Protein AF-A0A538K1N2-F1 (afdb_monomer)

Radius of gyration: 27.27 Å; Cα contacts (8 Å, |Δi|>4): 349; chains: 1; bounding box: 88×51×56 Å

Solvent-accessible surface area (backbone atoms only — not comparable to full-atom values): 16327 Å² total; per-residue (Å²): 128,53,38,60,60,55,15,51,53,32,40,52,40,20,49,49,37,56,53,70,70,46,62,68,68,57,30,51,42,33,42,48,31,16,52,44,39,54,69,45,89,63,64,49,58,57,30,42,77,68,71,49,45,62,77,43,78,70,38,50,72,72,55,47,53,50,50,41,42,27,69,74,72,74,45,48,72,68,46,60,48,49,50,69,74,54,32,60,56,36,27,52,51,21,45,76,58,71,33,54,43,72,57,21,51,52,46,27,59,60,69,72,40,82,43,48,65,51,47,51,51,36,50,77,69,59,49,52,60,76,21,91,91,38,48,75,71,54,46,52,51,40,53,54,43,59,69,40,71,82,50,84,65,84,48,66,33,38,47,37,70,64,42,40,57,57,40,47,55,52,9,66,74,59,72,30,44,64,30,56,26,53,67,65,70,30,65,61,23,44,42,41,23,31,36,36,82,63,98,59,54,63,68,57,53,52,53,53,67,69,34,85,57,45,70,44,76,77,48,90,48,96,65,34,50,36,28,38,32,62,90,25,76,88,44,57,38,49,35,35,40,41,71,74,84,81,86,79,98,71,88,82,88,77,85,90,79,85,83,81,92,84,82,94,72,89,83,85,84,89,83,90,79,89,87,82,88,81,88,83,133

Structure (mmCIF, N/CA/C/O backbo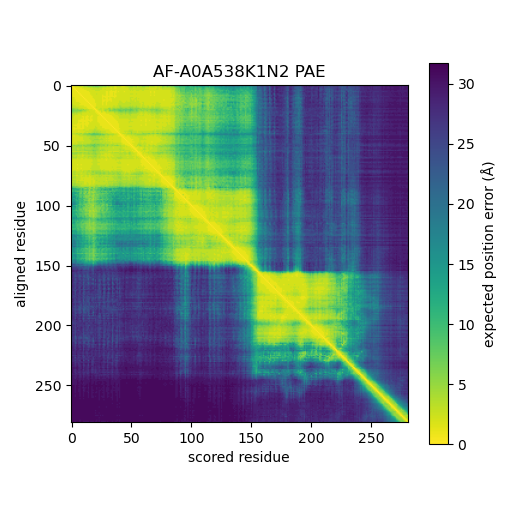ne):
data_AF-A0A538K1N2-F1
#
_entry.id   AF-A0A538K1N2-F1
#
loop_
_atom_site.group_PDB
_atom_site.id
_atom_site.type_symbol
_atom_site.label_atom_id
_atom_site.label_alt_id
_atom_site.label_comp_id
_atom_site.label_asym_id
_atom_site.label_entity_id
_atom_sit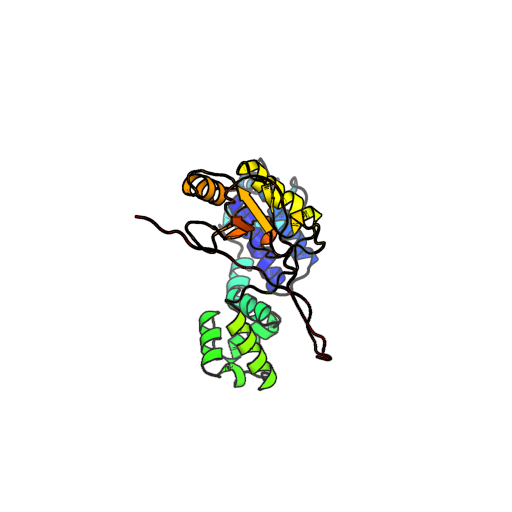e.label_seq_id
_atom_site.pdbx_PDB_ins_code
_atom_site.Cartn_x
_atom_site.Cartn_y
_atom_site.Cartn_z
_atom_site.occupancy
_atom_site.B_iso_or_equiv
_atom_site.auth_seq_id
_atom_site.auth_comp_id
_atom_site.auth_asym_id
_atom_site.auth_atom_id
_atom_site.pdbx_PDB_model_num
ATOM 1 N N . MET A 1 1 ? 11.713 -13.682 -14.016 1.00 82.06 1 MET A N 1
ATOM 2 C CA . MET A 1 1 ? 11.249 -12.559 -13.190 1.00 82.06 1 MET A CA 1
ATOM 3 C C . MET A 1 1 ? 11.173 -11.342 -14.075 1.00 82.06 1 MET A C 1
ATOM 5 O O . MET A 1 1 ? 12.190 -10.954 -14.651 1.00 82.06 1 MET A O 1
ATOM 9 N N . GLU A 1 2 ? 9.964 -10.830 -14.238 1.00 91.88 2 GLU A N 1
ATOM 10 C CA . GLU A 1 2 ? 9.665 -9.707 -15.124 1.00 91.88 2 GLU A CA 1
ATOM 11 C C . GLU A 1 2 ? 9.809 -8.370 -14.392 1.00 91.88 2 GLU A C 1
ATOM 13 O O . GLU A 1 2 ? 9.739 -8.306 -13.164 1.00 91.88 2 GLU A O 1
ATOM 18 N N . ASN A 1 3 ? 9.976 -7.278 -15.142 1.00 93.31 3 ASN A N 1
ATOM 19 C CA . ASN A 1 3 ? 10.113 -5.936 -14.563 1.00 93.31 3 ASN A CA 1
ATOM 20 C C . ASN A 1 3 ? 8.900 -5.545 -13.705 1.00 93.31 3 ASN A C 1
ATOM 22 O O . ASN A 1 3 ? 9.068 -4.932 -12.654 1.00 93.31 3 ASN A O 1
ATOM 26 N N . ALA A 1 4 ? 7.691 -5.920 -14.135 1.00 90.25 4 ALA A N 1
ATOM 27 C CA . ALA A 1 4 ? 6.465 -5.652 -13.387 1.00 90.25 4 ALA A CA 1
ATOM 28 C C . ALA A 1 4 ? 6.498 -6.303 -11.995 1.00 90.25 4 ALA A C 1
ATOM 30 O O . ALA A 1 4 ? 6.262 -5.630 -11.000 1.00 90.25 4 ALA A O 1
ATOM 31 N N . GLU A 1 5 ? 6.898 -7.572 -11.924 1.00 90.69 5 GLU A N 1
ATOM 32 C CA . GLU A 1 5 ? 6.993 -8.325 -10.671 1.00 90.69 5 GLU A CA 1
ATOM 33 C C . GLU A 1 5 ? 8.031 -7.715 -9.715 1.00 90.69 5 GLU A C 1
ATOM 35 O O . GLU A 1 5 ? 7.767 -7.549 -8.525 1.00 90.69 5 GLU A O 1
ATOM 40 N N . ILE A 1 6 ? 9.194 -7.310 -10.238 1.00 93.31 6 ILE A N 1
ATOM 41 C CA . ILE A 1 6 ? 10.231 -6.629 -9.448 1.00 93.31 6 ILE A CA 1
ATOM 42 C C . ILE A 1 6 ? 9.699 -5.303 -8.893 1.00 93.31 6 ILE A C 1
ATOM 44 O O . ILE A 1 6 ? 9.887 -5.004 -7.713 1.00 93.31 6 ILE A O 1
ATOM 48 N N . ALA A 1 7 ? 9.031 -4.507 -9.731 1.00 92.38 7 ALA A N 1
ATOM 49 C CA . ALA A 1 7 ? 8.450 -3.236 -9.315 1.00 92.38 7 ALA A CA 1
ATOM 50 C C . ALA A 1 7 ? 7.383 -3.427 -8.229 1.00 92.38 7 ALA A C 1
ATOM 52 O O . ALA A 1 7 ? 7.391 -2.700 -7.240 1.00 92.38 7 ALA A O 1
ATOM 53 N N . ASP A 1 8 ? 6.515 -4.428 -8.372 1.00 88.19 8 ASP A N 1
ATOM 54 C CA . ASP A 1 8 ? 5.455 -4.712 -7.405 1.00 88.19 8 ASP A CA 1
ATOM 55 C C . ASP A 1 8 ? 6.027 -5.142 -6.046 1.00 88.19 8 ASP A C 1
ATOM 57 O O . ASP A 1 8 ? 5.547 -4.697 -5.004 1.00 88.19 8 ASP A O 1
ATOM 61 N N . ARG A 1 9 ? 7.113 -5.925 -6.032 1.00 91.19 9 ARG A N 1
ATOM 62 C CA . ARG A 1 9 ? 7.825 -6.293 -4.795 1.00 91.19 9 ARG A CA 1
ATOM 63 C C . ARG A 1 9 ? 8.477 -5.090 -4.112 1.00 91.19 9 ARG A C 1
ATOM 65 O O . ARG A 1 9 ? 8.417 -4.981 -2.889 1.00 91.19 9 ARG A O 1
ATOM 72 N N . LEU A 1 10 ? 9.072 -4.173 -4.877 1.00 92.12 10 LEU A N 1
ATOM 73 C CA . LEU A 1 10 ? 9.635 -2.932 -4.332 1.00 92.12 10 LEU A CA 1
ATOM 74 C C . LEU A 1 10 ? 8.549 -1.986 -3.796 1.00 92.12 10 LEU A C 1
ATOM 76 O O . LEU A 1 10 ? 8.744 -1.371 -2.748 1.00 92.12 10 LEU A O 1
ATOM 80 N N . ASP A 1 11 ? 7.405 -1.888 -4.478 1.00 88.38 11 ASP A N 1
ATOM 81 C CA . ASP A 1 11 ? 6.251 -1.108 -4.016 1.00 88.38 11 ASP A CA 1
ATOM 82 C C . ASP A 1 11 ? 5.639 -1.707 -2.740 1.00 88.38 11 ASP A C 1
ATOM 84 O O . ASP A 1 11 ? 5.309 -0.967 -1.805 1.00 88.38 11 ASP A O 1
ATOM 88 N N . ALA A 1 12 ? 5.532 -3.038 -2.659 1.00 83.38 12 ALA A N 1
ATOM 89 C CA . ALA A 1 12 ? 5.110 -3.737 -1.448 1.00 83.38 12 ALA A CA 1
ATOM 90 C C . ALA A 1 12 ? 6.069 -3.442 -0.286 1.00 83.38 12 ALA A C 1
ATOM 92 O O . ALA A 1 12 ? 5.636 -3.048 0.798 1.00 83.38 12 ALA A O 1
ATOM 93 N N . PHE A 1 13 ? 7.378 -3.515 -0.537 1.00 89.94 13 PHE A N 1
ATOM 94 C CA . PHE A 1 13 ? 8.393 -3.210 0.466 1.00 89.94 13 PHE A CA 1
ATOM 95 C C . PHE A 1 13 ? 8.320 -1.758 0.947 1.00 89.94 13 PHE A C 1
ATOM 97 O O . PHE A 1 13 ? 8.293 -1.501 2.150 1.00 89.94 13 PHE A O 1
ATOM 104 N N . ALA A 1 14 ? 8.181 -0.799 0.029 1.00 87.94 14 ALA A N 1
ATOM 105 C CA . ALA A 1 14 ? 7.989 0.602 0.387 1.00 87.94 14 ALA A CA 1
ATOM 106 C C . ALA A 1 14 ? 6.717 0.824 1.221 1.00 87.94 14 ALA A C 1
ATOM 108 O O . ALA A 1 14 ? 6.723 1.634 2.149 1.00 87.94 14 ALA A O 1
ATOM 109 N N . SER A 1 15 ? 5.641 0.100 0.907 1.00 81.19 15 SER A N 1
ATOM 110 C CA . SER A 1 15 ? 4.373 0.180 1.634 1.00 81.19 15 SER A CA 1
ATOM 111 C C . SER A 1 15 ? 4.511 -0.337 3.063 1.00 81.19 15 SER A C 1
ATOM 113 O O . SER A 1 15 ? 3.991 0.297 3.978 1.00 81.19 15 SER A O 1
ATOM 115 N N . LEU A 1 16 ? 5.249 -1.429 3.283 1.00 84.00 16 LEU A N 1
ATOM 116 C CA . LEU A 1 16 ? 5.510 -1.947 4.628 1.00 84.00 16 LEU A CA 1
ATOM 117 C C . LEU A 1 16 ? 6.478 -1.076 5.423 1.00 84.00 16 LEU A C 1
ATOM 119 O O . LEU A 1 16 ? 6.263 -0.870 6.612 1.00 84.00 16 LEU A O 1
ATOM 123 N N . LEU A 1 17 ? 7.489 -0.495 4.780 1.00 86.19 17 LEU A N 1
ATOM 124 C CA . LEU A 1 17 ? 8.348 0.499 5.426 1.00 86.19 17 LEU A CA 1
ATOM 125 C C . LEU A 1 17 ? 7.534 1.717 5.885 1.00 86.19 17 LEU A C 1
ATOM 127 O O . LEU A 1 17 ? 7.685 2.183 7.011 1.00 86.19 17 LEU A O 1
ATOM 131 N N . GLU A 1 18 ? 6.626 2.213 5.042 1.00 82.25 18 GLU A N 1
ATOM 132 C CA . GLU A 1 18 ? 5.700 3.289 5.412 1.00 82.25 18 GLU A CA 1
ATOM 133 C C . GLU A 1 18 ? 4.727 2.857 6.512 1.00 82.25 18 GLU A C 1
ATOM 135 O O . GLU A 1 18 ? 4.327 3.660 7.356 1.00 82.25 18 GLU A O 1
ATOM 140 N N . LEU A 1 19 ? 4.320 1.591 6.507 1.00 75.44 19 LEU A N 1
ATOM 141 C CA . LEU A 1 19 ? 3.469 1.007 7.531 1.00 75.44 19 LEU A CA 1
ATOM 142 C C . LEU A 1 19 ? 4.180 0.924 8.885 1.00 75.44 19 LEU A C 1
ATOM 144 O O . LEU A 1 19 ? 3.569 1.238 9.899 1.00 75.44 19 LEU A O 1
ATOM 148 N N . GLY A 1 20 ? 5.460 0.560 8.890 1.00 73.94 20 GLY A N 1
ATOM 149 C CA . GLY A 1 20 ? 6.323 0.481 10.067 1.00 73.94 20 GLY A CA 1
ATOM 150 C C . GLY A 1 20 ? 6.904 1.821 10.528 1.00 73.94 20 GLY A C 1
ATOM 151 O O . GLY A 1 20 ? 7.829 1.819 11.333 1.00 73.94 20 GLY A O 1
ATOM 152 N N . ASP A 1 21 ? 6.395 2.952 10.024 1.00 75.81 21 ASP A N 1
ATOM 153 C CA . ASP A 1 21 ? 6.875 4.308 10.330 1.00 75.81 21 ASP A CA 1
ATOM 154 C C . ASP A 1 21 ? 8.393 4.497 10.075 1.00 75.81 21 ASP A C 1
ATOM 156 O O . ASP A 1 21 ? 9.079 5.248 10.775 1.00 75.81 21 ASP A O 1
ATOM 160 N N . ALA A 1 22 ? 8.938 3.825 9.052 1.00 83.94 22 ALA A N 1
ATOM 161 C CA . ALA A 1 22 ? 10.331 3.974 8.641 1.00 83.94 22 ALA A CA 1
ATOM 162 C C . ALA A 1 22 ? 10.622 5.370 8.053 1.00 83.94 22 ALA A C 1
ATOM 164 O O . ALA A 1 22 ? 9.729 6.173 7.770 1.00 83.94 22 ALA A O 1
ATOM 165 N N . ASN A 1 23 ? 11.906 5.660 7.818 1.00 88.69 23 ASN A N 1
ATOM 166 C CA . ASN A 1 23 ? 12.344 6.955 7.298 1.00 88.69 23 ASN A CA 1
ATOM 167 C C . ASN A 1 23 ? 11.633 7.309 5.962 1.00 88.69 23 ASN A C 1
ATOM 169 O O . ASN A 1 23 ? 11.783 6.574 4.977 1.00 88.69 23 ASN A O 1
ATOM 173 N N . PRO A 1 24 ? 10.935 8.464 5.870 1.00 86.69 24 PRO A N 1
ATOM 174 C CA . PRO A 1 24 ? 10.221 8.884 4.661 1.00 86.69 24 PRO A CA 1
ATOM 175 C C . PRO A 1 24 ? 11.098 8.989 3.408 1.00 86.69 24 PRO A C 1
ATOM 177 O O . PRO A 1 24 ? 10.607 8.804 2.292 1.00 86.69 24 PRO A O 1
ATOM 180 N N . TYR A 1 25 ? 12.391 9.292 3.562 1.00 91.69 25 TYR A N 1
ATOM 181 C CA . TYR A 1 25 ? 13.336 9.332 2.445 1.00 91.69 25 TYR A CA 1
ATOM 182 C C . TYR A 1 25 ? 13.566 7.938 1.858 1.00 91.69 25 TYR A C 1
ATOM 184 O O . TYR A 1 25 ? 13.545 7.786 0.637 1.00 91.69 25 TYR A O 1
ATOM 192 N N . THR A 1 26 ? 13.701 6.922 2.710 1.00 90.44 26 THR A N 1
ATOM 193 C CA . THR A 1 26 ? 13.871 5.525 2.297 1.00 90.44 26 THR A CA 1
ATOM 194 C C . THR A 1 26 ? 12.618 5.011 1.588 1.00 90.44 26 THR A C 1
ATOM 196 O O . THR A 1 26 ? 12.718 4.483 0.483 1.00 90.44 26 THR A O 1
ATOM 199 N N . VAL A 1 27 ? 11.428 5.265 2.147 1.00 90.50 27 VAL A N 1
ATOM 200 C CA . VAL A 1 27 ? 10.139 4.915 1.516 1.00 90.50 27 VAL A CA 1
ATOM 201 C C . VAL A 1 27 ? 10.027 5.522 0.113 1.00 90.50 27 VAL A C 1
ATOM 203 O O . VAL A 1 27 ? 9.713 4.829 -0.856 1.00 90.50 27 VAL A O 1
ATOM 206 N N . ARG A 1 28 ? 10.324 6.822 -0.027 1.00 91.69 28 ARG A N 1
ATOM 207 C CA . ARG A 1 28 ? 10.283 7.515 -1.326 1.00 91.69 28 ARG A CA 1
ATOM 208 C C . ARG A 1 28 ? 11.310 6.967 -2.313 1.00 91.69 28 ARG A C 1
ATOM 210 O O . ARG A 1 28 ? 11.021 6.935 -3.507 1.00 91.69 28 ARG A O 1
ATOM 217 N N . ALA A 1 29 ? 12.488 6.565 -1.842 1.00 94.50 29 ALA A N 1
ATOM 218 C CA . ALA A 1 29 ? 13.521 5.984 -2.691 1.00 94.50 29 ALA A CA 1
ATOM 219 C C . ALA A 1 29 ? 13.055 4.654 -3.302 1.00 94.50 29 ALA A C 1
ATOM 221 O O . ALA A 1 29 ? 13.160 4.486 -4.515 1.00 94.50 29 ALA A O 1
ATOM 222 N N . TYR A 1 30 ? 12.455 3.764 -2.504 1.00 94.25 30 TYR A N 1
ATOM 223 C CA . TYR A 1 30 ? 11.924 2.492 -3.004 1.00 94.25 30 TYR A CA 1
ATOM 224 C C . TYR A 1 30 ? 10.725 2.666 -3.945 1.00 94.25 30 TYR A C 1
ATOM 226 O O . TYR A 1 30 ? 10.694 2.019 -4.988 1.00 94.25 30 TYR A O 1
ATOM 234 N N . ARG A 1 31 ? 9.805 3.603 -3.665 1.00 93.50 31 ARG A N 1
ATOM 235 C CA . ARG A 1 31 ? 8.710 3.943 -4.601 1.00 93.50 31 ARG A CA 1
ATOM 236 C C . ARG A 1 31 ? 9.238 4.444 -5.948 1.00 93.50 31 ARG A C 1
ATOM 238 O O . ARG A 1 31 ? 8.786 4.007 -7.000 1.00 93.50 31 ARG A O 1
ATOM 245 N N . ARG A 1 32 ? 10.238 5.332 -5.932 1.00 93.88 32 ARG A N 1
ATOM 246 C CA . ARG A 1 32 ? 10.873 5.816 -7.169 1.00 93.88 32 ARG A CA 1
ATOM 247 C C . ARG A 1 32 ? 11.584 4.698 -7.921 1.00 93.88 32 ARG A C 1
ATOM 249 O O . ARG A 1 32 ? 11.489 4.643 -9.140 1.00 93.88 32 ARG A O 1
ATOM 256 N N . ALA A 1 33 ? 12.269 3.804 -7.211 1.00 94.75 33 ALA A N 1
ATOM 257 C CA . ALA A 1 33 ? 12.898 2.646 -7.829 1.00 94.75 33 ALA A CA 1
ATOM 258 C C . ALA A 1 33 ? 11.865 1.726 -8.493 1.00 94.75 33 ALA A C 1
ATOM 260 O O . ALA A 1 33 ? 12.082 1.313 -9.628 1.00 94.75 33 ALA A O 1
ATOM 261 N N . ALA A 1 34 ? 10.728 1.466 -7.841 1.00 94.00 34 ALA A N 1
ATOM 262 C CA . ALA A 1 34 ? 9.633 0.695 -8.424 1.00 94.00 34 ALA A CA 1
ATOM 263 C C . ALA A 1 34 ? 9.096 1.345 -9.712 1.00 94.00 34 ALA A C 1
ATOM 265 O O . ALA A 1 34 ? 8.958 0.668 -10.730 1.00 94.00 34 ALA A O 1
ATOM 266 N N . GLU A 1 35 ? 8.874 2.665 -9.716 1.00 92.88 35 GLU A N 1
ATOM 267 C CA . GLU A 1 35 ? 8.475 3.416 -10.918 1.00 92.88 35 GLU A CA 1
ATOM 268 C C . GLU A 1 35 ? 9.512 3.303 -12.046 1.00 92.88 35 GLU A C 1
ATOM 270 O O . GLU A 1 35 ? 9.154 3.036 -13.195 1.00 92.88 35 GLU A O 1
ATOM 275 N N . THR A 1 36 ? 10.800 3.462 -11.726 1.00 94.19 36 THR A N 1
ATOM 276 C CA . THR A 1 36 ? 11.893 3.330 -12.699 1.00 94.19 36 THR A CA 1
ATOM 277 C C . THR A 1 36 ? 11.972 1.924 -13.283 1.00 94.19 36 THR A C 1
ATOM 279 O O . THR A 1 36 ? 12.112 1.780 -14.495 1.00 94.19 36 THR A O 1
ATOM 282 N N . VAL A 1 37 ? 11.852 0.888 -12.450 1.00 93.69 37 VAL A N 1
ATOM 283 C CA . VAL A 1 37 ? 11.870 -0.511 -12.894 1.00 93.69 37 VAL A CA 1
ATOM 284 C C . VAL A 1 37 ? 10.655 -0.820 -13.768 1.00 93.69 37 VAL A C 1
ATOM 286 O O . VAL A 1 37 ? 10.805 -1.438 -14.820 1.00 93.69 37 VAL A O 1
ATOM 289 N N . ARG A 1 38 ? 9.465 -0.341 -13.387 1.00 93.06 38 ARG A N 1
ATOM 290 C CA . ARG A 1 38 ? 8.220 -0.540 -14.145 1.00 93.06 38 ARG A CA 1
ATOM 291 C C . ARG A 1 38 ? 8.271 0.117 -15.527 1.00 93.06 38 ARG A C 1
ATOM 293 O O . ARG A 1 38 ? 7.737 -0.438 -16.480 1.00 93.06 38 ARG A O 1
ATOM 300 N N . GLY A 1 39 ? 8.908 1.285 -15.634 1.00 90.94 39 GLY A N 1
ATOM 301 C CA . GLY A 1 39 ? 9.091 2.012 -16.895 1.00 90.94 39 GLY A CA 1
ATOM 302 C C . GLY A 1 39 ? 10.305 1.579 -17.725 1.00 90.94 39 GLY A C 1
ATOM 303 O O . GLY A 1 39 ? 10.513 2.114 -18.814 1.00 90.94 39 GLY A O 1
ATOM 304 N N . ALA A 1 40 ? 11.131 0.651 -17.233 1.00 91.19 40 ALA A N 1
ATOM 305 C CA . ALA A 1 40 ? 12.334 0.223 -17.933 1.00 91.19 40 ALA A CA 1
ATOM 306 C C . ALA A 1 40 ? 11.992 -0.668 -19.138 1.00 91.19 40 ALA A C 1
ATOM 308 O O . ALA A 1 40 ? 11.333 -1.698 -19.001 1.00 91.19 40 ALA A O 1
ATOM 309 N N . VAL A 1 41 ? 12.506 -0.294 -20.314 1.00 88.75 41 VAL A N 1
ATOM 310 C CA . VAL A 1 41 ? 12.355 -1.061 -21.567 1.00 88.75 41 VAL A CA 1
ATOM 311 C C . VAL A 1 41 ? 13.210 -2.333 -21.553 1.00 8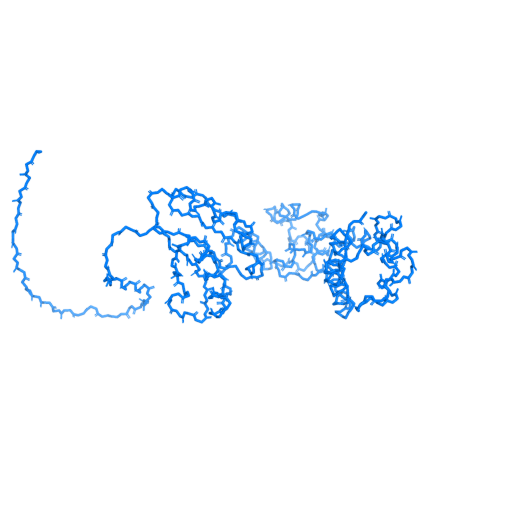8.75 41 VAL A C 1
ATOM 313 O O . VAL A 1 41 ? 12.843 -3.353 -22.130 1.00 88.75 41 VAL A O 1
ATOM 316 N N . LEU A 1 42 ? 14.364 -2.283 -20.886 1.00 89.19 42 LEU A N 1
ATOM 317 C CA . LEU A 1 42 ? 15.273 -3.419 -20.766 1.00 89.19 42 LEU A CA 1
ATOM 318 C C . LEU A 1 42 ? 14.882 -4.313 -19.579 1.00 89.19 42 LEU A C 1
ATOM 320 O O . LEU A 1 42 ? 14.476 -3.790 -18.539 1.00 89.19 42 LEU A O 1
ATOM 324 N N . PRO A 1 43 ? 15.078 -5.643 -19.667 1.00 92.94 43 PRO A N 1
ATOM 325 C CA . PRO A 1 43 ? 14.870 -6.539 -18.533 1.00 92.94 43 PRO A CA 1
ATOM 326 C C . PRO A 1 43 ? 15.814 -6.201 -17.370 1.00 92.94 43 PRO A C 1
ATOM 328 O O . PRO A 1 43 ? 17.022 -6.451 -17.432 1.00 92.94 43 PRO A O 1
ATOM 331 N N . VAL A 1 44 ? 15.265 -5.670 -16.280 1.00 92.25 44 VAL A N 1
ATOM 332 C CA . VAL A 1 44 ? 16.015 -5.232 -15.095 1.00 92.25 44 VAL A CA 1
ATOM 333 C C . VAL A 1 44 ? 16.720 -6.408 -14.433 1.00 92.25 44 VAL A C 1
ATOM 335 O O . VAL A 1 44 ? 17.870 -6.272 -14.028 1.00 92.25 4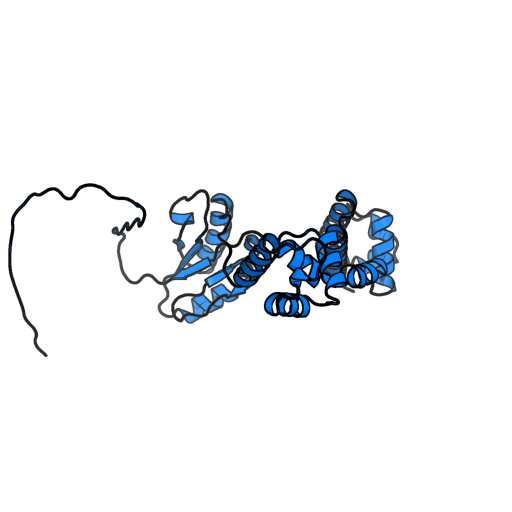4 VAL A O 1
ATOM 338 N N . ALA A 1 45 ? 16.114 -7.598 -14.431 1.00 92.19 45 ALA A N 1
ATOM 339 C CA . ALA A 1 45 ? 16.765 -8.813 -13.942 1.00 92.19 45 ALA A CA 1
ATOM 340 C C . ALA A 1 45 ? 18.103 -9.106 -14.654 1.00 92.19 45 ALA A C 1
ATOM 342 O O . ALA A 1 45 ? 19.043 -9.598 -14.030 1.00 92.19 45 ALA A O 1
ATOM 343 N N . LYS A 1 46 ? 18.227 -8.782 -15.952 1.00 92.88 46 LYS A N 1
ATOM 344 C CA . LYS A 1 46 ? 19.494 -8.930 -16.690 1.00 92.88 46 LYS A CA 1
ATOM 345 C C . LYS A 1 46 ? 20.504 -7.857 -16.282 1.00 92.88 46 LYS A C 1
ATOM 347 O O . LYS A 1 46 ? 21.671 -8.180 -16.084 1.00 92.88 46 LYS A O 1
ATOM 352 N N . LEU A 1 47 ? 20.057 -6.612 -16.108 1.00 91.81 47 LEU A N 1
ATOM 353 C CA . LEU A 1 47 ? 20.911 -5.511 -15.642 1.00 91.81 47 LEU A CA 1
ATOM 354 C C . LEU A 1 47 ? 21.465 -5.770 -14.236 1.00 91.81 47 LEU A C 1
ATOM 356 O O . LEU A 1 47 ? 22.630 -5.481 -13.981 1.00 91.81 47 LEU A O 1
ATOM 360 N N . VAL A 1 48 ? 20.657 -6.350 -13.346 1.00 93.06 48 VAL A N 1
ATOM 361 C CA . VAL A 1 48 ? 21.066 -6.743 -11.990 1.00 93.06 48 VAL A CA 1
ATOM 362 C C . VAL A 1 48 ? 22.168 -7.799 -12.035 1.00 93.06 48 VAL A C 1
ATOM 364 O O . VAL A 1 48 ? 23.219 -7.596 -11.432 1.00 93.06 48 VAL A O 1
ATOM 367 N N . ARG A 1 49 ? 21.980 -8.880 -12.807 1.00 91.56 49 ARG A N 1
ATOM 368 C CA . ARG A 1 49 ? 22.996 -9.941 -12.961 1.00 91.56 49 ARG A CA 1
ATOM 369 C C . ARG A 1 49 ? 24.287 -9.442 -13.606 1.00 91.56 49 ARG A C 1
ATOM 371 O O . ARG A 1 49 ? 25.360 -9.925 -13.275 1.00 91.56 49 ARG A O 1
ATOM 378 N N . ALA A 1 50 ? 24.187 -8.463 -14.502 1.00 90.88 50 ALA A N 1
ATOM 379 C CA . ALA A 1 50 ? 25.339 -7.821 -15.126 1.00 90.88 50 ALA A CA 1
ATOM 380 C C . ALA A 1 50 ? 26.021 -6.765 -14.230 1.00 90.88 50 ALA A C 1
ATOM 382 O O . ALA A 1 50 ? 27.004 -6.170 -14.658 1.00 90.88 50 ALA A O 1
ATOM 383 N N . GLY A 1 51 ? 25.494 -6.473 -13.032 1.00 90.31 51 GLY A N 1
ATOM 384 C CA . GLY A 1 51 ? 26.020 -5.418 -12.152 1.00 90.31 51 GLY A CA 1
ATOM 385 C C . GLY A 1 51 ? 25.800 -3.990 -12.673 1.00 90.31 51 GLY A C 1
ATOM 386 O O . GLY A 1 51 ? 26.415 -3.046 -12.189 1.00 90.31 51 GLY A O 1
ATOM 387 N N . ARG A 1 52 ? 24.916 -3.813 -13.662 1.00 90.94 52 ARG A N 1
ATOM 388 C CA . ARG A 1 52 ? 24.668 -2.546 -14.374 1.00 90.94 52 ARG A CA 1
ATOM 389 C C . ARG A 1 52 ? 23.378 -1.845 -13.951 1.00 90.94 52 ARG A C 1
ATOM 391 O O . ARG A 1 52 ? 23.016 -0.813 -14.502 1.00 90.94 52 ARG A O 1
ATOM 398 N N . VAL A 1 53 ? 22.667 -2.371 -12.955 1.00 90.75 53 VAL A N 1
ATOM 399 C CA . VAL A 1 53 ? 21.366 -1.827 -12.521 1.00 90.75 53 VAL A CA 1
ATOM 400 C C . VAL A 1 53 ? 21.440 -0.379 -12.013 1.00 90.75 53 VAL A C 1
ATOM 402 O O . VAL A 1 53 ? 20.463 0.356 -12.112 1.00 90.75 53 VAL A O 1
ATOM 405 N N . ARG A 1 54 ? 22.614 0.067 -11.546 1.00 91.12 54 ARG A N 1
ATOM 406 C CA . ARG A 1 54 ? 22.874 1.456 -11.126 1.00 91.12 54 ARG A CA 1
ATOM 407 C C . ARG A 1 54 ? 22.838 2.477 -12.268 1.00 91.12 54 ARG A C 1
ATOM 409 O O . ARG A 1 54 ? 22.807 3.672 -11.998 1.00 91.12 54 ARG A O 1
ATOM 416 N N . GLU A 1 55 ? 22.850 2.032 -13.525 1.00 89.44 55 GLU A N 1
ATOM 417 C CA . GLU A 1 55 ? 22.641 2.910 -14.685 1.00 89.44 55 GLU A CA 1
ATOM 418 C C . GLU A 1 55 ? 21.217 3.485 -14.708 1.00 89.44 55 GLU A C 1
ATOM 420 O O . GLU A 1 55 ? 20.971 4.540 -15.292 1.00 89.44 55 GLU A O 1
ATOM 425 N N . LEU A 1 56 ? 20.269 2.821 -14.038 1.00 88.44 56 LEU A N 1
ATOM 426 C CA . LEU A 1 56 ? 18.913 3.320 -13.884 1.00 88.44 56 LEU A CA 1
ATOM 427 C C . LEU A 1 56 ? 18.870 4.438 -12.835 1.00 88.44 56 LEU A C 1
ATOM 429 O O . LEU A 1 56 ? 19.282 4.282 -11.681 1.00 88.44 56 LEU A O 1
ATOM 433 N N . ARG A 1 57 ? 18.314 5.585 -13.234 1.00 87.62 57 ARG A N 1
ATOM 434 C CA . ARG A 1 57 ? 18.169 6.754 -12.362 1.00 87.62 57 ARG A CA 1
ATOM 435 C C . ARG A 1 57 ? 17.375 6.396 -11.105 1.00 87.62 57 ARG A C 1
ATOM 437 O O . ARG A 1 57 ? 16.267 5.891 -11.193 1.00 87.62 57 ARG A O 1
ATOM 444 N N . GLY A 1 58 ? 17.902 6.757 -9.937 1.00 85.00 58 GLY A N 1
ATOM 445 C CA . GLY A 1 58 ? 17.221 6.535 -8.657 1.00 85.00 58 GLY A CA 1
ATOM 446 C C . GLY A 1 58 ? 17.535 5.192 -7.995 1.00 85.00 58 GLY A C 1
ATOM 447 O O . GLY A 1 58 ? 17.043 4.953 -6.895 1.00 85.00 58 GLY A O 1
ATOM 448 N N . ILE A 1 59 ? 18.391 4.359 -8.600 1.00 92.25 59 ILE A N 1
ATOM 449 C CA . ILE A 1 59 ? 18.881 3.118 -7.994 1.00 92.25 59 ILE A CA 1
ATOM 450 C C . ILE A 1 59 ? 20.255 3.357 -7.360 1.00 92.25 59 ILE A C 1
ATOM 452 O O . ILE A 1 59 ? 21.273 3.485 -8.037 1.00 92.25 59 ILE A O 1
ATOM 456 N N . GLY A 1 60 ? 20.269 3.441 -6.029 1.00 91.06 60 GLY A N 1
ATOM 457 C CA . GLY A 1 60 ? 21.488 3.512 -5.219 1.00 91.06 60 GLY A CA 1
ATOM 458 C C . GLY A 1 60 ? 21.964 2.135 -4.728 1.00 91.06 60 GLY A C 1
ATOM 459 O O . GLY A 1 60 ? 21.269 1.141 -4.935 1.00 91.06 60 GLY A O 1
ATOM 460 N N . PRO A 1 61 ? 23.101 2.069 -4.009 1.00 90.38 61 PRO A N 1
ATOM 461 C CA . PRO A 1 61 ? 23.706 0.810 -3.557 1.00 90.38 61 PRO A CA 1
ATOM 462 C C . PRO A 1 61 ? 22.793 -0.032 -2.648 1.00 90.38 61 PRO A C 1
ATOM 464 O O . PRO A 1 61 ? 22.783 -1.253 -2.751 1.00 90.38 61 PRO A O 1
ATOM 467 N N . GLY A 1 62 ? 21.976 0.601 -1.797 1.00 90.56 62 GLY A N 1
ATOM 468 C CA . GLY A 1 62 ? 21.010 -0.125 -0.960 1.00 90.56 62 GLY A CA 1
ATOM 469 C C . GLY A 1 62 ? 19.898 -0.794 -1.776 1.00 90.56 62 GLY A C 1
ATOM 470 O O . GLY A 1 62 ? 19.568 -1.952 -1.547 1.00 90.56 62 GLY A O 1
ATOM 471 N N . ILE A 1 63 ? 19.365 -0.088 -2.777 1.00 93.81 63 ILE A N 1
ATOM 472 C CA . ILE A 1 63 ? 18.318 -0.616 -3.665 1.00 93.81 63 ILE A CA 1
ATOM 473 C C . ILE A 1 63 ? 18.899 -1.697 -4.578 1.00 93.81 63 ILE A C 1
ATOM 475 O O . ILE A 1 63 ? 18.256 -2.716 -4.796 1.00 93.81 63 ILE A O 1
ATOM 479 N N . GLU A 1 64 ? 20.120 -1.507 -5.080 1.00 94.56 64 GLU A N 1
ATOM 480 C CA . GLU A 1 64 ? 20.842 -2.524 -5.846 1.00 94.56 64 GLU A CA 1
ATOM 481 C C . GLU A 1 64 ? 20.993 -3.826 -5.054 1.00 94.56 64 GLU A C 1
ATOM 483 O O . GLU A 1 64 ? 20.710 -4.891 -5.597 1.00 94.56 64 GLU A O 1
ATOM 488 N N . ALA A 1 65 ? 21.404 -3.752 -3.784 1.00 93.62 65 ALA A N 1
ATOM 489 C CA . ALA A 1 65 ? 21.552 -4.936 -2.942 1.00 93.62 65 ALA A CA 1
ATOM 490 C C . ALA A 1 65 ? 20.224 -5.699 -2.802 1.00 93.62 65 ALA A C 1
ATOM 492 O O . ALA A 1 65 ? 20.193 -6.912 -3.000 1.00 93.62 65 ALA A O 1
ATOM 493 N N . ARG A 1 66 ? 19.116 -4.984 -2.560 1.00 93.88 66 ARG A N 1
ATOM 494 C CA . ARG A 1 66 ? 17.771 -5.582 -2.483 1.00 93.88 66 ARG A CA 1
ATOM 495 C C . ARG A 1 66 ? 17.279 -6.134 -3.818 1.00 93.88 66 ARG A C 1
ATOM 497 O O . ARG A 1 66 ? 16.631 -7.172 -3.850 1.00 93.88 66 ARG A O 1
ATOM 504 N N . LEU A 1 67 ? 17.601 -5.476 -4.929 1.00 93.75 67 LEU A N 1
ATOM 505 C CA . LEU A 1 67 ? 17.281 -5.969 -6.269 1.00 93.75 67 LEU A CA 1
ATOM 506 C C . LEU A 1 67 ? 18.060 -7.237 -6.613 1.00 93.75 67 LEU A C 1
ATOM 508 O O . LEU A 1 67 ? 17.497 -8.140 -7.226 1.00 93.75 67 LEU A O 1
ATOM 512 N N . ARG A 1 68 ? 19.334 -7.315 -6.219 1.00 94.56 68 ARG A N 1
ATOM 513 C CA . ARG A 1 68 ? 20.155 -8.520 -6.368 1.00 94.56 68 ARG A CA 1
ATOM 514 C C . ARG A 1 68 ? 19.561 -9.676 -5.576 1.00 94.56 68 ARG A C 1
ATOM 516 O O . ARG A 1 68 ? 19.273 -10.710 -6.167 1.00 94.56 68 ARG A O 1
ATOM 523 N N . GLU A 1 69 ? 19.292 -9.449 -4.294 1.00 94.38 69 GLU A N 1
ATOM 524 C CA . GLU A 1 69 ? 18.640 -10.417 -3.410 1.00 94.38 69 GLU A CA 1
ATOM 525 C C . GLU A 1 69 ? 17.325 -10.922 -4.015 1.00 94.38 69 GLU A C 1
ATOM 527 O O . GLU A 1 69 ? 17.127 -12.129 -4.142 1.00 94.38 69 GLU A O 1
ATOM 532 N N . LEU A 1 70 ? 16.474 -10.007 -4.486 1.00 94.00 70 LEU A N 1
ATOM 533 C CA . LEU A 1 70 ? 15.206 -10.355 -5.111 1.00 94.00 70 LEU A CA 1
ATOM 534 C C . LEU A 1 70 ? 15.410 -11.199 -6.374 1.00 94.00 70 LEU A C 1
ATOM 536 O O . LEU A 1 70 ? 14.769 -12.230 -6.515 1.00 94.00 70 LEU A O 1
ATOM 540 N N . VAL A 1 71 ? 16.308 -10.806 -7.280 1.00 93.62 71 VAL A N 1
ATOM 541 C CA . VAL A 1 71 ? 16.539 -11.514 -8.554 1.00 93.62 71 VAL A CA 1
ATOM 542 C C . VAL A 1 71 ? 17.185 -12.892 -8.362 1.00 93.62 71 VAL A C 1
ATOM 544 O O . VAL A 1 71 ? 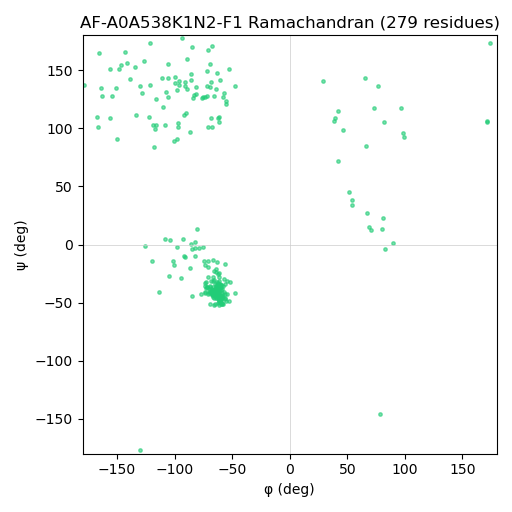16.944 -13.784 -9.180 1.00 93.62 71 VAL A O 1
ATOM 547 N N . GLU A 1 72 ? 18.007 -13.062 -7.326 1.00 92.06 72 GLU A N 1
ATOM 548 C CA . GLU A 1 72 ? 18.716 -14.310 -7.019 1.00 92.06 72 GLU A CA 1
ATOM 549 C C . GLU A 1 72 ? 17.861 -15.285 -6.205 1.00 92.06 72 GLU A C 1
ATOM 551 O O . GLU A 1 72 ? 17.817 -16.470 -6.525 1.00 92.06 72 GLU A O 1
ATOM 556 N N . THR A 1 73 ? 17.165 -14.795 -5.178 1.00 90.62 73 THR A N 1
ATOM 557 C CA . THR A 1 73 ? 16.428 -15.639 -4.222 1.00 90.62 73 THR A CA 1
ATOM 558 C C . THR A 1 73 ? 14.926 -15.704 -4.498 1.00 90.62 73 THR A C 1
ATOM 560 O O . THR A 1 73 ? 14.242 -16.590 -3.992 1.00 90.62 73 THR A O 1
ATOM 563 N N . GLY A 1 74 ? 14.388 -14.773 -5.290 1.00 90.38 74 GLY A N 1
ATOM 564 C CA . GLY A 1 74 ? 12.948 -14.624 -5.510 1.00 90.38 74 GLY A CA 1
ATOM 565 C C . GLY A 1 74 ? 12.219 -13.819 -4.430 1.00 90.38 74 GLY A C 1
ATOM 566 O O . GLY A 1 74 ? 11.023 -13.565 -4.574 1.00 90.38 74 GLY A O 1
ATOM 567 N N . ALA A 1 75 ? 12.906 -13.393 -3.365 1.00 89.12 75 ALA A N 1
ATOM 568 C CA . ALA A 1 75 ? 12.308 -12.668 -2.249 1.00 89.12 75 ALA A CA 1
ATOM 569 C C . ALA A 1 75 ? 13.244 -11.583 -1.694 1.00 89.12 75 ALA A C 1
ATOM 571 O O . ALA A 1 75 ? 14.432 -11.544 -1.987 1.00 89.12 75 ALA A O 1
ATOM 572 N N . ILE A 1 76 ? 12.688 -10.685 -0.882 1.00 91.94 76 ILE A N 1
ATOM 573 C CA . ILE A 1 76 ? 13.459 -9.757 -0.050 1.00 91.94 76 ILE A CA 1
ATOM 574 C C . ILE A 1 76 ? 13.255 -10.227 1.391 1.00 91.94 76 ILE A C 1
ATOM 576 O O . ILE A 1 76 ? 12.117 -10.242 1.860 1.00 91.94 76 ILE A O 1
ATOM 580 N N . ALA A 1 77 ? 14.312 -10.629 2.097 1.00 89.06 77 ALA A N 1
ATOM 581 C CA . ALA A 1 77 ? 14.189 -11.189 3.445 1.00 89.06 77 ALA A CA 1
ATOM 582 C C . ALA A 1 77 ? 13.525 -10.201 4.418 1.00 89.06 77 ALA A C 1
ATOM 584 O O . ALA A 1 77 ? 12.592 -10.562 5.133 1.00 89.06 77 ALA A O 1
ATOM 585 N N . GLU A 1 78 ? 13.930 -8.929 4.353 1.00 87.62 78 GLU A N 1
ATOM 586 C CA . GLU A 1 78 ? 13.364 -7.857 5.181 1.00 87.62 78 GLU A CA 1
ATOM 587 C C . GLU A 1 78 ? 11.871 -7.631 4.888 1.00 87.62 78 GLU A C 1
ATOM 589 O O . GLU A 1 78 ? 11.097 -7.347 5.796 1.00 87.62 78 GLU A O 1
ATOM 594 N N . LEU A 1 79 ? 11.428 -7.811 3.635 1.00 86.00 79 LEU A N 1
ATOM 595 C CA . LEU A 1 79 ? 10.004 -7.746 3.291 1.00 86.00 79 LEU A CA 1
ATOM 596 C C . LEU A 1 79 ? 9.234 -8.839 4.041 1.00 86.00 79 LEU A C 1
ATOM 598 O O . LEU A 1 79 ? 8.254 -8.536 4.711 1.00 86.00 79 LEU A O 1
ATOM 602 N N . ALA A 1 80 ? 9.709 -10.085 3.984 1.00 84.75 80 ALA A N 1
ATOM 603 C CA . ALA A 1 80 ? 9.057 -11.215 4.644 1.00 84.75 80 ALA A CA 1
ATOM 604 C C . ALA A 1 80 ? 9.087 -11.118 6.184 1.00 84.75 80 ALA A C 1
ATOM 606 O O . ALA A 1 80 ? 8.223 -11.669 6.869 1.00 84.75 80 ALA A O 1
ATOM 607 N N . GLU A 1 81 ? 10.091 -10.456 6.759 1.00 86.44 81 GLU A N 1
ATOM 608 C CA . GLU A 1 81 ? 10.131 -10.117 8.187 1.00 86.44 81 GLU A CA 1
ATOM 609 C C . GLU A 1 81 ? 9.086 -9.058 8.536 1.00 86.44 81 GLU A C 1
ATOM 611 O O . GLU A 1 81 ? 8.253 -9.292 9.413 1.00 86.44 81 GLU A O 1
ATOM 616 N N . LEU A 1 82 ? 9.055 -7.948 7.796 1.00 82.06 82 LEU A N 1
ATOM 617 C CA . LEU A 1 82 ? 8.086 -6.873 8.009 1.00 82.06 82 LEU A CA 1
ATOM 618 C C . LEU A 1 82 ? 6.640 -7.345 7.817 1.00 82.06 82 LEU A C 1
ATOM 620 O O . LEU A 1 82 ? 5.768 -6.927 8.573 1.00 82.06 82 LEU A O 1
ATOM 624 N N . GLU A 1 83 ? 6.366 -8.233 6.859 1.00 80.88 83 GLU A N 1
ATOM 625 C CA . GLU A 1 83 ? 5.034 -8.830 6.673 1.00 80.88 83 GLU A CA 1
ATOM 626 C C . GLU A 1 83 ? 4.585 -9.599 7.920 1.00 80.88 83 GLU A C 1
ATOM 628 O O . GLU A 1 83 ? 3.452 -9.431 8.380 1.00 80.88 83 GLU A O 1
ATOM 633 N N . ARG A 1 84 ? 5.487 -10.400 8.502 1.00 80.75 84 ARG A N 1
ATOM 634 C CA . ARG A 1 84 ? 5.213 -11.177 9.718 1.00 80.75 84 ARG A CA 1
ATOM 635 C C . ARG A 1 84 ? 5.052 -10.292 10.949 1.00 80.75 84 ARG A C 1
ATOM 637 O O . ARG A 1 84 ? 4.187 -10.561 11.778 1.00 80.75 84 ARG A O 1
ATOM 644 N N . GLU A 1 85 ? 5.876 -9.259 11.087 1.00 75.94 85 GLU A N 1
ATOM 645 C CA . GLU A 1 85 ? 5.865 -8.389 12.265 1.00 75.94 85 GLU A CA 1
ATOM 646 C C . GLU A 1 85 ? 4.718 -7.380 12.262 1.00 75.94 85 GLU A C 1
ATOM 648 O O . GLU A 1 85 ? 4.101 -7.136 13.306 1.00 75.94 85 GLU A O 1
ATOM 653 N N . LEU A 1 86 ? 4.453 -6.767 11.105 1.00 70.88 86 LEU A N 1
ATOM 654 C CA . LEU A 1 86 ? 3.481 -5.687 10.977 1.00 70.88 86 LEU A CA 1
ATOM 655 C C . LEU A 1 86 ? 2.067 -6.197 10.732 1.00 70.88 86 LEU A C 1
ATOM 657 O O . LEU A 1 86 ? 1.145 -5.428 10.984 1.00 70.88 86 LEU A O 1
ATOM 661 N N . ALA A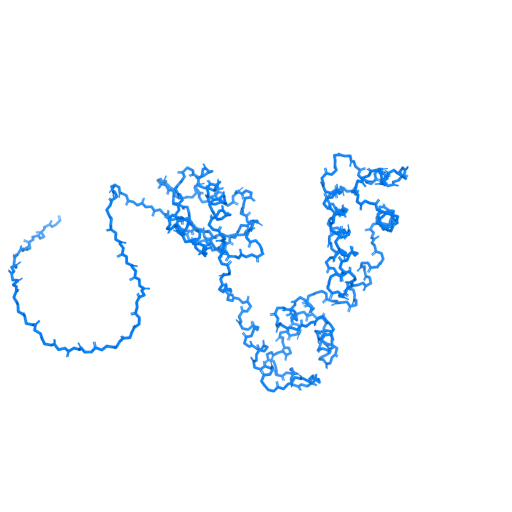 1 87 ? 1.886 -7.438 10.259 1.00 78.38 87 ALA A N 1
ATOM 662 C CA . ALA A 1 87 ? 0.582 -8.003 9.910 1.00 78.38 87 ALA A CA 1
ATOM 663 C C . ALA A 1 87 ? -0.283 -6.967 9.153 1.00 78.38 87 ALA A C 1
ATOM 665 O O . ALA A 1 87 ? -1.198 -6.377 9.736 1.00 78.38 87 ALA A O 1
ATOM 666 N N . PRO A 1 88 ? 0.047 -6.657 7.885 1.00 74.88 88 PRO A N 1
ATOM 667 C CA . PRO A 1 88 ? -0.392 -5.442 7.196 1.00 74.88 88 PRO A CA 1
ATOM 668 C C . PRO A 1 88 ? -1.898 -5.180 7.224 1.00 74.88 88 PRO A C 1
ATOM 670 O O . PRO A 1 88 ? -2.307 -4.023 7.327 1.00 74.88 88 PRO A O 1
ATOM 673 N N . ASP A 1 89 ? -2.713 -6.230 7.232 1.00 79.44 89 ASP A N 1
ATOM 674 C CA . ASP A 1 89 ? -4.168 -6.137 7.345 1.00 79.44 89 ASP A CA 1
ATOM 675 C C . ASP A 1 89 ? -4.618 -5.519 8.678 1.00 79.44 89 ASP A C 1
ATOM 677 O O . ASP A 1 89 ? -5.511 -4.670 8.706 1.00 79.44 89 ASP A O 1
ATOM 681 N N . LEU A 1 90 ? -3.966 -5.879 9.789 1.00 79.94 90 LEU A N 1
ATOM 682 C CA . LEU A 1 90 ? -4.255 -5.341 11.120 1.00 79.94 90 LEU A CA 1
ATOM 683 C C . LEU A 1 90 ? -3.888 -3.865 11.223 1.00 79.94 90 LEU A C 1
ATOM 685 O O . LEU A 1 90 ? -4.645 -3.071 11.785 1.00 79.94 90 LEU A O 1
ATOM 689 N N . VAL A 1 91 ? -2.734 -3.471 10.684 1.00 78.50 91 VAL A N 1
ATOM 690 C CA . VAL A 1 91 ? -2.341 -2.058 10.696 1.00 78.50 91 VAL A CA 1
ATOM 691 C C . VAL A 1 91 ? -3.164 -1.252 9.695 1.00 78.50 91 VAL A C 1
ATOM 693 O O . VAL A 1 91 ? -3.517 -0.110 9.988 1.00 78.50 91 VAL A O 1
ATOM 696 N N . GLY A 1 92 ? -3.508 -1.826 8.543 1.00 76.50 92 GLY A N 1
ATOM 697 C CA . GLY A 1 92 ? -4.409 -1.221 7.566 1.00 76.50 92 GLY A CA 1
ATOM 698 C C . GLY A 1 92 ? -5.774 -0.920 8.180 1.00 76.50 92 GLY A C 1
ATOM 699 O O . GLY A 1 92 ? -6.225 0.230 8.141 1.00 76.50 92 GLY A O 1
ATOM 700 N N . LEU A 1 93 ? -6.379 -1.916 8.836 1.00 80.44 93 LEU A N 1
ATOM 701 C CA . LEU A 1 93 ? -7.628 -1.751 9.575 1.00 80.44 93 LEU A CA 1
ATOM 702 C C . LEU A 1 93 ? -7.464 -0.736 10.710 1.00 80.44 93 LEU A C 1
ATOM 704 O O . LEU A 1 93 ? -8.256 0.191 10.840 1.00 80.44 93 LEU A O 1
ATOM 708 N N . GLY A 1 94 ? -6.386 -0.823 11.483 1.00 79.44 94 GLY A N 1
ATOM 709 C CA . GLY A 1 94 ? -6.089 0.146 12.531 1.00 79.44 94 GLY A CA 1
ATOM 710 C C . GLY A 1 94 ? -6.008 1.589 12.020 1.00 79.44 94 GLY A C 1
ATOM 711 O O . GLY A 1 94 ? -6.654 2.471 12.584 1.00 79.44 94 GLY A O 1
ATOM 712 N N . ARG A 1 95 ? -5.316 1.844 10.903 1.00 75.06 95 ARG A N 1
ATOM 713 C CA . ARG A 1 95 ? -5.254 3.167 10.255 1.00 75.06 95 ARG A CA 1
ATOM 714 C C . ARG A 1 95 ? -6.621 3.634 9.770 1.00 75.06 95 ARG A C 1
ATOM 716 O O . ARG A 1 95 ? -6.954 4.805 9.961 1.00 75.06 95 ARG A O 1
ATOM 723 N N . TYR A 1 96 ? -7.425 2.737 9.201 1.00 78.31 96 TYR A N 1
ATOM 724 C CA . TYR A 1 96 ? -8.815 3.028 8.841 1.00 78.31 96 TYR A CA 1
ATOM 725 C C . TYR A 1 96 ? -9.629 3.491 10.063 1.00 78.31 96 TYR A C 1
ATOM 727 O O . TYR A 1 96 ? -10.352 4.490 9.993 1.00 78.31 96 TYR A O 1
ATOM 735 N N . LEU A 1 97 ? -9.411 2.843 11.208 1.00 78.94 97 LEU A N 1
ATOM 736 C CA . LEU A 1 97 ? -10.001 3.172 12.508 1.00 78.94 97 LEU A CA 1
ATOM 737 C C . LEU A 1 97 ? -9.373 4.408 13.190 1.00 78.94 97 LEU A C 1
ATOM 739 O O . LEU A 1 97 ? -9.825 4.846 14.252 1.00 78.94 97 LEU A O 1
ATOM 743 N N . GLY A 1 98 ? -8.359 5.023 12.574 1.00 77.94 98 GLY A N 1
ATOM 744 C CA . GLY A 1 98 ? -7.662 6.200 13.092 1.00 77.94 98 GLY A CA 1
ATOM 745 C C . GLY A 1 98 ? -6.594 5.892 14.146 1.00 77.94 98 GLY A C 1
ATOM 746 O O . GLY A 1 98 ? -6.258 6.769 14.942 1.00 77.94 98 GLY A O 1
ATOM 747 N N . LEU A 1 99 ? -6.075 4.665 14.168 1.00 80.75 99 LEU A N 1
ATOM 748 C CA . LEU A 1 99 ? -4.967 4.212 15.004 1.00 80.75 99 LEU A CA 1
ATOM 749 C C . LEU A 1 99 ? -3.659 4.197 14.196 1.00 80.75 99 LEU A C 1
ATOM 751 O O . LEU A 1 99 ? -3.621 3.781 13.041 1.00 80.75 99 LEU A O 1
ATOM 755 N N . GLY A 1 100 ? -2.559 4.632 14.814 1.00 74.69 100 GLY A N 1
ATOM 756 C CA . GLY A 1 100 ? -1.218 4.472 14.236 1.00 74.69 100 GLY A CA 1
ATOM 757 C C . GLY A 1 100 ? -0.754 3.010 14.247 1.00 74.69 100 GLY A C 1
ATOM 758 O O . GLY A 1 100 ? -1.330 2.174 14.949 1.00 74.69 100 GLY A O 1
ATOM 759 N N . ALA A 1 101 ? 0.322 2.695 13.525 1.00 78.00 101 ALA A N 1
ATOM 760 C CA . ALA A 1 101 ? 0.809 1.320 13.375 1.00 78.00 101 ALA A CA 1
ATOM 761 C C . ALA A 1 101 ? 1.156 0.652 14.706 1.00 78.00 101 ALA A C 1
ATOM 763 O O . ALA A 1 101 ? 0.599 -0.390 15.055 1.00 78.00 101 ALA A O 1
ATOM 764 N N . LYS A 1 102 ? 1.961 1.333 15.525 1.00 79.06 102 LYS A N 1
ATOM 765 C CA . LYS A 1 102 ? 2.314 0.881 16.876 1.00 79.06 102 LYS A CA 1
ATOM 766 C C . LYS A 1 102 ? 1.084 0.590 17.739 1.00 79.06 102 LYS A C 1
ATOM 768 O O . LYS A 1 102 ? 1.048 -0.408 18.454 1.00 79.06 102 LYS A O 1
ATOM 773 N N . ARG A 1 103 ? 0.065 1.452 17.669 1.00 82.12 103 ARG A N 1
ATOM 774 C CA . ARG A 1 103 ? -1.159 1.305 18.467 1.00 82.12 103 ARG A CA 1
ATOM 775 C C . ARG A 1 103 ? -2.022 0.141 17.982 1.00 82.12 103 ARG A C 1
ATOM 777 O O . ARG A 1 103 ? -2.592 -0.562 18.808 1.00 82.12 103 ARG A O 1
ATOM 784 N N . SER A 1 104 ? -2.070 -0.074 16.672 1.00 83.50 104 SER A N 1
ATOM 785 C CA . SER A 1 104 ? -2.796 -1.180 16.037 1.00 83.50 104 SER A CA 1
ATOM 786 C C . SER A 1 104 ? -2.194 -2.529 16.429 1.00 83.50 104 SER A C 1
ATOM 788 O O . SER A 1 104 ? -2.914 -3.422 16.862 1.00 83.50 104 SER A O 1
ATOM 790 N N . LEU A 1 105 ? -0.862 -2.639 16.405 1.00 83.06 105 LEU A N 1
ATOM 791 C CA . LEU A 1 105 ? -0.149 -3.840 16.850 1.00 83.06 105 LEU A CA 1
ATOM 792 C C . LEU A 1 105 ? -0.300 -4.095 18.353 1.00 83.06 105 LEU A C 1
ATOM 794 O O . LEU A 1 105 ? -0.475 -5.235 18.769 1.00 83.06 105 LEU A O 1
ATOM 798 N N . GLN A 1 106 ? -0.258 -3.048 19.182 1.00 84.75 106 GLN A N 1
ATOM 799 C CA . GLN A 1 106 ? -0.519 -3.179 20.620 1.00 84.75 106 GLN A CA 1
ATOM 800 C C . GLN A 1 106 ? -1.931 -3.694 20.899 1.00 84.75 106 GLN A C 1
ATOM 802 O O . GLN A 1 106 ? -2.099 -4.568 21.745 1.00 84.75 106 GLN A O 1
ATOM 807 N N . LEU A 1 107 ? -2.927 -3.159 20.189 1.00 85.69 107 LEU A N 1
ATOM 808 C CA . LEU A 1 107 ? -4.312 -3.604 20.292 1.00 85.69 107 LEU A CA 1
ATOM 809 C C . LEU A 1 107 ? -4.438 -5.073 19.875 1.00 85.69 107 LEU A C 1
ATOM 811 O O . LEU A 1 107 ? -4.998 -5.868 20.623 1.00 85.69 107 LEU A O 1
ATOM 815 N N . ALA A 1 108 ? -3.849 -5.441 18.736 1.00 85.62 108 ALA A N 1
ATOM 816 C CA . ALA A 1 108 ? -3.873 -6.809 18.239 1.00 85.62 108 ALA A CA 1
ATOM 817 C C . ALA A 1 108 ? -3.237 -7.800 19.229 1.00 85.62 108 ALA A C 1
ATOM 819 O O . ALA A 1 108 ? -3.856 -8.798 19.596 1.00 85.62 108 ALA A O 1
ATOM 820 N N . ARG A 1 109 ? -2.047 -7.474 19.755 1.00 86.00 109 ARG A N 1
ATOM 821 C CA . ARG A 1 109 ? -1.345 -8.286 20.765 1.00 86.00 109 ARG A CA 1
ATOM 822 C C . ARG A 1 109 ? -2.134 -8.413 22.067 1.00 86.00 109 ARG A C 1
ATOM 824 O O . ARG A 1 109 ? -2.211 -9.506 22.611 1.00 86.00 109 ARG A O 1
ATOM 831 N N . ALA A 1 110 ? -2.735 -7.325 22.552 1.00 86.56 110 ALA A N 1
ATOM 832 C CA . ALA A 1 110 ? -3.535 -7.344 23.778 1.00 86.56 110 ALA A CA 1
ATOM 833 C C . ALA A 1 110 ? -4.807 -8.200 23.646 1.00 86.56 110 ALA A C 1
ATOM 835 O O . ALA A 1 110 ? -5.269 -8.771 24.629 1.00 86.56 110 ALA A O 1
ATOM 836 N N . LEU A 1 111 ? -5.367 -8.291 22.438 1.00 86.44 111 LEU A N 1
ATOM 837 C CA . LEU A 1 111 ? -6.553 -9.098 22.144 1.00 86.44 111 LEU A CA 1
ATOM 838 C C . LEU A 1 111 ? -6.213 -10.525 21.688 1.00 86.44 111 LEU A C 1
ATOM 840 O O . LEU A 1 111 ? -7.112 -11.361 21.599 1.00 86.44 111 LEU A O 1
ATOM 844 N N . GLY A 1 112 ? -4.936 -10.809 21.419 1.00 85.69 112 GLY A N 1
ATOM 845 C CA . GLY A 1 112 ? -4.480 -12.086 20.875 1.00 85.69 112 GLY A CA 1
ATOM 846 C C . GLY A 1 112 ? -4.957 -12.343 19.444 1.00 85.69 112 GLY A C 1
ATOM 847 O O . GLY A 1 112 ? -5.116 -13.500 19.073 1.00 85.69 112 GLY A O 1
ATOM 848 N N . VAL A 1 113 ? -5.211 -11.287 18.664 1.00 86.69 113 VAL A N 1
ATOM 849 C CA . VAL A 1 113 ? -5.695 -11.388 17.278 1.00 86.69 113 VAL A CA 1
ATOM 850 C C . VAL A 1 113 ? -4.550 -11.211 16.285 1.00 86.69 113 VAL A C 1
ATOM 852 O O . VAL A 1 113 ? -3.622 -10.432 16.516 1.00 86.69 113 VAL A O 1
ATOM 855 N N . ARG A 1 114 ? -4.613 -11.939 15.173 1.00 82.19 114 ARG A N 1
ATOM 856 C CA . ARG A 1 114 ? -3.599 -11.973 14.111 1.00 82.19 114 ARG A CA 1
ATOM 857 C C . ARG A 1 114 ? -4.134 -11.520 12.756 1.00 82.19 114 ARG A C 1
ATOM 859 O O . ARG A 1 114 ? -3.334 -11.227 11.874 1.00 82.19 114 ARG A O 1
ATOM 866 N N . THR A 1 115 ? -5.453 -11.438 12.592 1.00 83.25 115 THR A N 1
ATOM 867 C CA . THR A 1 115 ? -6.100 -11.058 11.328 1.00 83.25 115 THR A CA 1
ATOM 868 C C . THR A 1 115 ? -7.079 -9.901 11.517 1.00 83.25 115 THR A C 1
ATOM 870 O O . THR A 1 115 ? -7.574 -9.646 12.618 1.00 83.25 115 THR A O 1
ATOM 873 N N . ALA A 1 116 ? -7.365 -9.180 10.429 1.00 83.44 116 ALA A N 1
ATOM 874 C CA . ALA A 1 116 ? -8.367 -8.117 10.441 1.00 83.44 116 ALA A CA 1
ATOM 875 C C . ALA A 1 116 ? -9.759 -8.646 10.832 1.00 83.44 116 ALA A C 1
ATOM 877 O O . ALA A 1 116 ? -10.472 -7.971 11.569 1.00 83.44 116 ALA A O 1
ATOM 878 N N . ASP A 1 117 ? -10.118 -9.858 10.404 1.00 84.62 117 ASP A N 1
ATOM 879 C CA . ASP A 1 117 ? -11.401 -10.485 10.739 1.00 84.62 117 ASP A CA 1
ATOM 880 C C . ASP A 1 117 ? -11.509 -10.819 12.225 1.00 84.62 117 ASP A C 1
ATOM 882 O O . ASP A 1 117 ? -12.487 -10.440 12.866 1.00 84.62 117 ASP A O 1
ATOM 886 N N . GLU A 1 118 ? -10.463 -11.402 12.816 1.00 86.69 118 GLU A N 1
ATOM 887 C CA . GLU A 1 118 ? -10.413 -11.644 14.262 1.00 86.69 118 GLU A CA 1
ATOM 888 C C . GLU A 1 118 ? -10.535 -10.328 15.056 1.00 86.69 118 GLU A C 1
ATOM 890 O O . GLU A 1 118 ? -11.161 -10.286 16.117 1.00 86.69 118 GLU A O 1
ATOM 895 N N . LEU A 1 119 ? -9.983 -9.220 14.540 1.00 85.31 119 LEU A N 1
ATOM 896 C CA . LEU A 1 119 ? -10.151 -7.898 15.148 1.00 85.31 119 LEU A CA 1
ATOM 897 C C . LEU A 1 119 ? -11.596 -7.377 15.022 1.00 85.31 119 LEU A C 1
ATOM 899 O O . LEU A 1 119 ? -12.094 -6.763 15.969 1.00 85.31 119 LEU A O 1
ATOM 903 N N . ARG A 1 120 ? -12.292 -7.641 13.905 1.00 84.38 120 ARG A N 1
ATOM 904 C CA . ARG A 1 120 ? -13.725 -7.321 13.740 1.00 84.38 120 ARG A CA 1
ATOM 905 C C . ARG A 1 120 ? -14.589 -8.124 14.710 1.00 84.38 120 ARG A C 1
ATOM 907 O O . ARG A 1 120 ? -15.472 -7.557 15.350 1.00 84.38 120 ARG A O 1
ATOM 914 N N . GLU A 1 121 ? -14.305 -9.410 14.881 1.00 88.50 121 GLU A N 1
ATOM 915 C CA . GLU A 1 121 ? -15.002 -10.272 15.841 1.00 88.50 121 GLU A CA 1
ATOM 916 C C . GLU A 1 121 ? -14.742 -9.845 17.291 1.00 88.50 121 GLU A C 1
ATOM 918 O O . GLU A 1 121 ? -15.666 -9.762 18.106 1.00 88.50 121 GLU A O 1
ATOM 923 N N . ALA A 1 122 ? -13.495 -9.501 17.624 1.00 88.19 122 ALA A N 1
ATOM 924 C CA . ALA A 1 122 ? -13.143 -8.954 18.933 1.00 88.19 122 ALA A CA 1
ATOM 925 C C . ALA A 1 122 ? -13.864 -7.622 19.209 1.00 88.19 122 ALA A C 1
ATOM 927 O O . ALA A 1 122 ? -14.267 -7.355 20.343 1.00 88.19 122 ALA A O 1
ATOM 928 N N . ALA A 1 123 ? -14.070 -6.802 18.175 1.00 86.62 123 ALA A N 1
ATOM 929 C CA . ALA A 1 123 ? -14.891 -5.602 18.262 1.00 86.62 123 ALA A CA 1
ATOM 930 C C . ALA A 1 123 ? -16.366 -5.920 18.514 1.00 86.62 123 ALA A C 1
ATOM 932 O O . ALA A 1 123 ? -16.931 -5.422 19.487 1.00 86.62 123 ALA A O 1
ATOM 933 N N . ALA A 1 124 ? -16.969 -6.793 17.707 1.00 85.19 124 ALA A N 1
ATOM 934 C CA . ALA A 1 124 ? -18.376 -7.172 17.836 1.00 85.19 124 ALA A CA 1
ATOM 935 C C . ALA A 1 124 ? -18.701 -7.825 19.194 1.00 85.19 124 ALA A C 1
ATOM 937 O O . ALA A 1 124 ? -19.776 -7.611 19.746 1.00 85.19 124 ALA A O 1
ATOM 938 N N . SER A 1 125 ? -17.754 -8.576 19.759 1.00 87.31 125 SER A N 1
ATOM 939 C CA . SER A 1 125 ? -17.876 -9.231 21.070 1.00 87.31 125 SER A CA 1
ATOM 940 C C . SER A 1 125 ? -17.573 -8.319 22.271 1.00 87.31 125 SER A C 1
ATOM 942 O O . SER A 1 125 ? -17.582 -8.787 23.409 1.00 87.31 125 SER A O 1
ATOM 944 N N . GLY A 1 126 ? -17.279 -7.029 22.055 1.00 85.12 126 GLY A N 1
ATOM 945 C CA . GLY A 1 126 ? -16.971 -6.073 23.129 1.00 85.12 126 GLY A CA 1
ATOM 946 C C . GLY A 1 126 ? -15.621 -6.312 23.818 1.00 85.12 126 GLY A C 1
ATOM 947 O O . GLY A 1 126 ? -15.329 -5.726 24.863 1.00 85.12 126 GLY A O 1
ATOM 948 N N . ARG A 1 127 ? -14.757 -7.158 23.239 1.00 87.69 127 ARG A N 1
ATOM 949 C CA . ARG A 1 127 ? -13.431 -7.465 23.793 1.00 87.69 127 ARG A CA 1
ATOM 950 C C . ARG A 1 127 ? -12.460 -6.294 23.679 1.00 87.69 127 ARG A C 1
ATOM 952 O O . ARG A 1 127 ? -11.459 -6.283 24.380 1.00 87.69 127 ARG A O 1
ATOM 959 N N . LEU A 1 128 ? -12.750 -5.266 22.876 1.00 85.81 128 LEU A N 1
ATOM 960 C CA . LEU A 1 128 ? -11.886 -4.082 22.748 1.00 85.81 128 LEU A CA 1
ATOM 961 C C . LEU A 1 128 ? -11.586 -3.406 24.095 1.00 85.81 128 LEU A C 1
ATOM 963 O O . LEU A 1 128 ? -10.487 -2.883 24.269 1.00 85.81 128 LEU A O 1
ATOM 967 N N . ARG A 1 129 ? -12.515 -3.450 25.061 1.00 83.75 129 ARG A N 1
ATOM 968 C CA . ARG A 1 129 ? -12.319 -2.894 26.415 1.00 83.75 129 ARG A CA 1
ATOM 969 C C . ARG A 1 129 ? -11.219 -3.570 27.217 1.00 83.75 129 ARG A C 1
ATOM 971 O O . ARG A 1 129 ? -10.690 -2.953 28.136 1.00 83.75 129 ARG A O 1
ATOM 978 N N . THR A 1 130 ? -10.879 -4.820 26.906 1.00 84.69 130 THR A N 1
ATOM 979 C CA . THR A 1 130 ? -9.818 -5.530 27.629 1.00 84.69 130 THR A CA 1
ATOM 980 C C . THR A 1 130 ? -8.433 -5.030 27.226 1.00 84.69 130 THR A C 1
ATOM 982 O O . THR A 1 130 ? -7.454 -5.314 27.912 1.00 84.69 130 THR A O 1
ATOM 985 N N . ALA A 1 131 ? -8.326 -4.276 26.126 1.00 85.75 131 ALA A N 1
ATOM 986 C CA . ALA A 1 131 ? -7.063 -3.732 25.665 1.00 85.75 131 ALA A CA 1
ATOM 987 C C . ALA A 1 131 ? -6.681 -2.437 26.417 1.00 85.75 131 ALA A C 1
ATOM 989 O O . ALA A 1 131 ? -7.501 -1.520 26.554 1.00 85.75 131 ALA A O 1
ATOM 990 N N . PRO A 1 132 ? -5.411 -2.287 26.842 1.00 80.75 132 PRO A N 1
ATOM 991 C CA . PRO A 1 132 ? -4.954 -1.111 27.581 1.00 80.75 132 PRO A CA 1
ATOM 992 C C . PRO A 1 132 ? -5.180 0.189 26.803 1.00 80.75 132 PRO A C 1
ATOM 994 O O . PRO A 1 132 ? -4.720 0.324 25.667 1.00 80.75 132 PRO A O 1
ATOM 997 N N . GLY A 1 133 ? -5.838 1.178 27.415 1.00 80.88 133 GLY A N 1
ATOM 998 C CA . GLY A 1 133 ? -6.082 2.503 26.825 1.00 80.88 133 GLY A CA 1
ATOM 999 C C . GLY A 1 133 ? -7.259 2.574 25.840 1.00 80.88 133 GLY A C 1
ATOM 1000 O O . GLY A 1 133 ? -7.366 3.552 25.096 1.00 80.88 133 GLY A O 1
ATOM 1001 N N . ILE A 1 134 ? -8.120 1.554 25.796 1.00 85.12 134 ILE A N 1
ATOM 1002 C CA . ILE A 1 134 ? -9.428 1.626 25.137 1.00 85.12 134 ILE A CA 1
ATOM 1003 C C . ILE A 1 134 ? -10.486 1.933 26.201 1.00 85.12 134 ILE A C 1
ATOM 1005 O O . ILE A 1 134 ? -10.908 1.066 26.957 1.00 85.12 134 ILE A O 1
ATOM 1009 N N . GLY A 1 135 ? -10.902 3.197 26.274 1.00 85.56 135 GLY A N 1
ATOM 1010 C CA . GLY A 1 135 ? -12.053 3.602 27.083 1.00 85.56 135 GLY A CA 1
ATOM 1011 C C . GLY A 1 135 ? -13.380 3.429 26.330 1.00 85.56 135 GLY A C 1
ATOM 1012 O O . GLY A 1 135 ? -13.366 3.274 25.106 1.00 85.56 135 GLY A O 1
ATOM 1013 N N . PRO A 1 136 ? -14.532 3.563 27.013 1.00 85.00 136 PRO A N 1
ATOM 1014 C CA . PRO A 1 136 ? -15.860 3.398 26.407 1.00 85.00 136 PRO A CA 1
ATOM 1015 C C . PRO A 1 136 ? -16.101 4.351 25.225 1.00 85.00 136 PRO A C 1
ATOM 1017 O O . PRO A 1 136 ? -16.696 3.973 24.221 1.00 85.00 136 PRO A O 1
ATOM 1020 N N . ARG A 1 137 ? -15.570 5.579 25.297 1.00 85.25 137 ARG A N 1
ATOM 1021 C CA . ARG A 1 137 ? -15.644 6.556 24.199 1.00 85.25 137 ARG A CA 1
ATOM 1022 C C . ARG A 1 137 ? -14.828 6.129 22.976 1.00 85.25 137 ARG A C 1
ATOM 1024 O O . ARG A 1 137 ? -15.256 6.339 21.845 1.00 85.25 137 ARG A O 1
ATOM 1031 N N . THR A 1 138 ? -13.644 5.562 23.200 1.00 83.81 138 THR A N 1
ATOM 1032 C CA . THR A 1 138 ? -12.765 5.090 22.124 1.00 83.81 138 THR A CA 1
ATOM 1033 C C . THR A 1 138 ? -13.351 3.848 21.472 1.00 83.81 138 THR A C 1
ATOM 1035 O O . THR A 1 138 ? -13.377 3.773 20.252 1.00 83.81 138 THR A O 1
ATOM 1038 N N . GLU A 1 139 ? -13.873 2.913 22.262 1.00 87.06 139 GLU A N 1
ATOM 1039 C CA . GLU A 1 139 ? -14.565 1.731 21.750 1.00 87.06 139 GLU A CA 1
ATOM 1040 C C . GLU A 1 139 ? -15.773 2.108 20.888 1.00 87.06 139 GLU A C 1
ATOM 1042 O O . GLU A 1 139 ? -15.861 1.648 19.755 1.00 87.06 139 GLU A O 1
ATOM 1047 N N . ALA A 1 140 ? -16.656 2.989 21.371 1.00 87.06 140 ALA A N 1
ATOM 1048 C CA . ALA A 1 140 ? -17.814 3.436 20.597 1.00 87.06 140 ALA A CA 1
ATOM 1049 C C . ALA A 1 140 ? -17.396 4.036 19.244 1.00 87.06 140 ALA A C 1
ATOM 1051 O O . ALA A 1 140 ? -17.968 3.700 18.211 1.00 87.06 140 ALA A O 1
ATOM 1052 N N . ARG A 1 141 ? -16.333 4.853 19.232 1.00 86.50 141 ARG A N 1
ATOM 1053 C CA . ARG A 1 141 ? -15.754 5.408 18.000 1.00 86.50 141 ARG A CA 1
ATOM 1054 C C . ARG A 1 141 ? -15.199 4.323 17.067 1.00 86.50 141 ARG A C 1
ATOM 1056 O O . ARG A 1 141 ? -15.321 4.455 15.853 1.00 86.50 141 ARG A O 1
ATOM 1063 N N . LEU A 1 142 ? -14.547 3.294 17.608 1.00 85.00 142 LEU A N 1
ATOM 1064 C CA . LEU A 1 142 ? -13.993 2.189 16.820 1.00 85.00 142 LEU A CA 1
ATOM 1065 C C . LEU A 1 142 ? -15.109 1.345 16.193 1.00 85.00 142 LEU A C 1
ATOM 1067 O O . LEU A 1 142 ? -15.037 1.042 15.008 1.00 85.00 142 LEU A O 1
ATOM 1071 N N . LEU A 1 143 ? -16.159 1.032 16.955 1.00 87.06 143 LEU A N 1
ATOM 1072 C CA . LEU A 1 143 ? -17.340 0.318 16.465 1.00 87.06 143 LEU A CA 1
ATOM 1073 C C . LEU A 1 143 ? -18.084 1.113 15.390 1.00 87.06 143 LEU A C 1
ATOM 1075 O O . LEU A 1 143 ? -18.436 0.562 14.353 1.00 87.06 143 LEU A O 1
ATOM 1079 N N . GLU A 1 144 ? -18.265 2.418 15.598 1.00 85.44 144 GLU A N 1
ATOM 1080 C CA . GLU A 1 144 ? -18.863 3.312 14.603 1.00 85.44 144 GLU A CA 1
ATOM 1081 C C . GLU A 1 144 ? -18.028 3.359 13.315 1.00 85.44 144 GLU A C 1
ATOM 1083 O O . GLU A 1 144 ? -18.574 3.356 12.214 1.00 85.44 144 GLU A O 1
ATOM 1088 N N . ALA A 1 145 ? -16.697 3.379 13.430 1.00 82.06 145 ALA A N 1
ATOM 1089 C CA . ALA A 1 145 ? -15.820 3.337 12.269 1.00 82.06 145 ALA A CA 1
ATOM 1090 C C . ALA A 1 145 ? -15.912 1.988 11.535 1.00 82.06 145 ALA A C 1
ATOM 1092 O O . ALA A 1 145 ? -16.038 1.993 10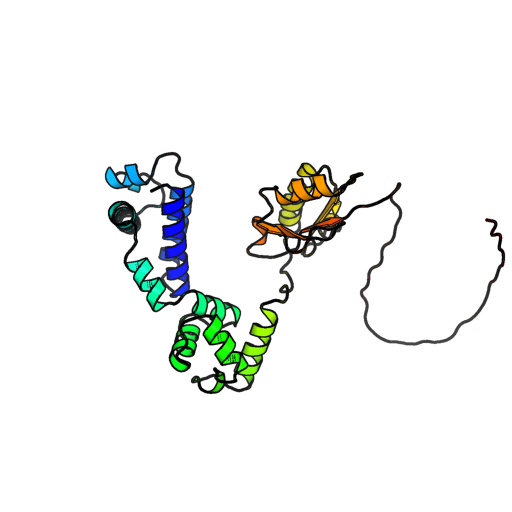.317 1.00 82.06 145 ALA A O 1
ATOM 1093 N N . LEU A 1 146 ? -15.930 0.855 12.246 1.00 84.19 146 LEU A N 1
ATOM 1094 C CA . LEU A 1 146 ? -16.126 -0.473 11.646 1.00 84.19 146 LEU A CA 1
ATOM 1095 C C . LEU A 1 146 ? -17.483 -0.601 10.940 1.00 84.19 146 LEU A C 1
ATOM 1097 O O . LEU A 1 146 ? -17.548 -1.115 9.828 1.00 84.19 146 LEU A O 1
ATOM 1101 N N . ALA A 1 147 ? -18.556 -0.071 11.529 1.00 82.25 147 ALA A N 1
ATOM 1102 C CA . ALA A 1 147 ? -19.879 -0.059 10.901 1.00 82.25 147 ALA A CA 1
ATOM 1103 C C . ALA A 1 147 ? -19.897 0.736 9.579 1.00 82.25 147 ALA A C 1
ATOM 1105 O O . ALA A 1 147 ? -20.659 0.422 8.667 1.00 82.25 147 ALA A O 1
ATOM 1106 N N . ARG A 1 148 ? -19.016 1.735 9.449 1.00 74.00 148 ARG A N 1
ATOM 1107 C CA . ARG A 1 148 ? -18.847 2.560 8.245 1.00 74.00 148 ARG A CA 1
ATOM 1108 C C . ARG A 1 148 ? -17.905 1.960 7.200 1.00 74.00 148 ARG A C 1
ATOM 1110 O O . ARG A 1 148 ? -17.700 2.587 6.162 1.00 74.00 148 ARG A O 1
ATOM 1117 N N . GLU A 1 149 ? -17.321 0.782 7.424 1.00 69.88 149 GLU A N 1
ATOM 1118 C CA . GLU A 1 149 ? -16.376 0.150 6.484 1.00 69.88 149 GLU A CA 1
ATOM 1119 C C . GLU A 1 149 ? -17.035 -0.143 5.123 1.00 69.88 149 GLU A C 1
ATOM 1121 O O . GLU A 1 149 ? -16.392 -0.009 4.080 1.00 69.88 149 GLU A O 1
ATOM 1126 N N . GLY A 1 150 ? -18.345 -0.422 5.127 1.00 61.50 150 GLY A N 1
ATOM 1127 C CA . GLY A 1 150 ? -19.173 -0.584 3.928 1.00 61.50 150 GLY A CA 1
ATOM 1128 C C . GLY A 1 150 ? -19.848 0.696 3.423 1.00 61.50 150 GLY A C 1
ATOM 1129 O O . GLY A 1 150 ? -20.380 0.705 2.311 1.00 61.50 150 GLY A O 1
ATOM 1130 N N . GLU A 1 151 ? -19.828 1.786 4.195 1.00 54.56 151 GLU A N 1
ATOM 1131 C CA . GLU A 1 151 ? -20.436 3.043 3.768 1.00 54.56 151 GLU A CA 1
ATOM 1132 C C . GLU A 1 151 ? -19.483 3.799 2.828 1.00 54.56 151 GLU A C 1
ATOM 1134 O O . GLU A 1 151 ? -18.310 4.020 3.155 1.00 54.56 151 GLU A O 1
ATOM 1139 N N . PRO A 1 152 ? -19.949 4.245 1.648 1.00 50.16 152 PRO A N 1
ATOM 1140 C CA . PRO A 1 152 ? -19.152 5.106 0.794 1.00 50.16 152 PRO A CA 1
ATOM 1141 C C . PRO A 1 152 ? -18.843 6.405 1.550 1.00 50.16 152 PRO A C 1
ATOM 1143 O O . PRO A 1 152 ? -19.706 7.262 1.731 1.00 50.16 152 PRO A O 1
ATOM 1146 N N . ARG A 1 153 ? -17.590 6.536 2.005 1.00 52.28 153 ARG A N 1
ATOM 1147 C CA . ARG A 1 153 ? -17.068 7.727 2.688 1.00 52.28 153 ARG A CA 1
ATOM 1148 C C . ARG A 1 153 ? -17.459 8.987 1.898 1.00 52.28 153 ARG A C 1
ATOM 1150 O O . ARG A 1 153 ? -17.288 8.970 0.675 1.00 52.28 153 ARG A O 1
ATOM 1157 N N . PRO A 1 154 ? -17.916 10.077 2.549 1.00 45.59 154 PRO A N 1
ATOM 1158 C CA . PRO A 1 154 ? -18.211 11.317 1.844 1.00 45.59 154 PRO A CA 1
ATOM 1159 C C . PRO A 1 154 ? -16.953 11.754 1.075 1.00 45.59 154 PRO A C 1
ATOM 1161 O O . PRO A 1 154 ? -15.874 11.873 1.677 1.00 45.59 154 PRO A O 1
ATOM 1164 N N . PRO A 1 155 ? -17.033 11.883 -0.258 1.00 53.09 155 PRO A N 1
ATOM 1165 C CA . PRO A 1 155 ? -15.863 12.119 -1.082 1.00 53.09 155 PRO A CA 1
ATOM 1166 C C . PRO A 1 155 ? -15.242 13.470 -0.736 1.00 53.09 155 PRO A C 1
ATOM 1168 O O . PRO A 1 155 ? -15.911 14.495 -0.713 1.00 53.09 155 PRO A O 1
ATOM 1171 N N . ARG A 1 156 ? -13.915 13.512 -0.574 1.00 61.62 156 ARG A N 1
ATOM 1172 C CA . ARG A 1 156 ? -13.202 14.715 -1.013 1.00 61.62 156 ARG A CA 1
ATOM 1173 C C . ARG A 1 156 ? -13.338 14.713 -2.529 1.00 61.62 156 ARG A C 1
ATOM 1175 O O . ARG A 1 156 ? -12.669 13.907 -3.180 1.00 61.62 156 ARG A O 1
ATOM 1182 N N . GLY A 1 157 ? -14.257 15.518 -3.057 1.00 66.56 157 GLY A N 1
ATOM 1183 C CA . GLY A 1 157 ? -14.513 15.589 -4.489 1.00 66.56 157 GLY A CA 1
ATOM 1184 C C . GLY A 1 157 ? -13.228 15.839 -5.277 1.00 66.56 157 GLY A C 1
ATOM 1185 O O . GLY A 1 157 ? -12.255 16.420 -4.782 1.00 66.56 157 GLY A O 1
ATOM 1186 N N . LEU A 1 158 ? -13.193 15.344 -6.511 1.00 77.19 158 LEU A N 1
ATOM 1187 C CA . LEU A 1 158 ? -12.108 15.674 -7.421 1.00 77.19 158 LEU A CA 1
ATOM 1188 C C . LEU A 1 158 ? -12.205 17.149 -7.799 1.00 77.19 158 LEU A C 1
ATOM 1190 O O . LEU A 1 158 ? -13.293 17.657 -8.052 1.00 77.19 158 LEU A O 1
ATOM 1194 N N . LEU A 1 159 ? -11.057 17.821 -7.877 1.00 87.00 159 LEU A N 1
ATOM 1195 C CA . LEU A 1 159 ? -11.013 19.170 -8.429 1.00 87.00 159 LEU A CA 1
ATOM 1196 C C . LEU A 1 159 ? -11.504 19.145 -9.876 1.00 87.00 159 LEU A C 1
ATOM 1198 O O . LEU A 1 159 ? -11.164 18.219 -10.621 1.00 87.00 159 LEU A O 1
ATOM 1202 N N . LEU A 1 160 ? -12.248 20.181 -10.263 1.00 84.44 160 LEU A N 1
ATOM 1203 C CA . LEU A 1 160 ? -12.915 20.275 -11.562 1.00 84.44 160 LEU A CA 1
ATOM 1204 C C . LEU A 1 160 ? -12.002 19.923 -12.749 1.00 84.44 160 LEU A C 1
ATOM 1206 O O . LEU A 1 160 ? -12.422 19.166 -13.616 1.00 84.44 160 LEU A O 1
ATOM 1210 N N . HIS A 1 161 ? -10.740 20.374 -12.762 1.00 85.00 161 HIS A N 1
ATOM 1211 C CA . HIS A 1 161 ? -9.795 20.059 -13.847 1.00 85.00 161 HIS A CA 1
ATOM 1212 C C . HIS A 1 161 ? -9.540 18.548 -14.001 1.00 85.00 161 HIS A C 1
ATOM 1214 O O . HIS A 1 161 ? -9.637 18.009 -15.100 1.00 85.00 161 HIS A O 1
ATOM 1220 N N . ARG A 1 162 ? -9.296 17.829 -12.895 1.00 81.38 162 ARG A N 1
ATOM 1221 C CA . ARG A 1 162 ? -9.037 16.374 -12.921 1.00 81.38 162 ARG A CA 1
ATOM 1222 C C . ARG A 1 162 ? -10.297 15.582 -13.213 1.00 81.38 162 ARG A C 1
ATOM 1224 O O . ARG A 1 162 ? -10.249 14.551 -13.877 1.00 81.38 162 ARG A O 1
ATOM 1231 N N . ALA A 1 163 ? -11.417 16.050 -12.670 1.00 85.69 163 ALA A N 1
ATOM 1232 C CA . ALA A 1 163 ? -12.724 15.477 -12.930 1.00 85.69 163 ALA A CA 1
ATOM 1233 C C . ALA A 1 163 ? -13.093 15.618 -14.417 1.00 85.69 163 ALA A C 1
ATOM 1235 O O . ALA A 1 163 ? -13.543 14.652 -15.026 1.00 85.69 163 ALA A O 1
ATOM 1236 N N . GLY A 1 164 ? -12.828 16.783 -15.011 1.00 86.62 164 GLY A N 1
ATOM 1237 C CA . GLY A 1 164 ? -13.017 17.064 -16.431 1.00 86.62 164 GLY A CA 1
ATOM 1238 C C . GLY A 1 164 ? -12.191 16.154 -17.333 1.00 86.62 164 GLY A C 1
ATOM 1239 O O . GLY A 1 164 ? -12.761 15.502 -18.201 1.00 86.62 164 GLY A O 1
ATOM 1240 N N . GLU A 1 165 ? -10.884 16.031 -17.090 1.00 86.12 165 GLU A N 1
ATOM 1241 C CA . GLU A 1 165 ? -10.010 15.137 -17.870 1.00 86.12 165 GLU A CA 1
ATOM 1242 C C . GLU A 1 165 ? -10.475 13.675 -17.823 1.00 86.12 165 GLU A C 1
ATOM 1244 O O . GLU A 1 165 ? -10.542 12.991 -18.847 1.00 86.12 165 GLU A O 1
ATOM 1249 N N . LEU A 1 166 ? -10.823 13.189 -16.628 1.00 82.81 166 LEU A N 1
ATOM 1250 C CA . LEU A 1 166 ? -11.265 11.813 -16.433 1.00 82.81 166 LEU A CA 1
ATOM 1251 C C . LEU A 1 166 ? -12.592 11.535 -17.148 1.00 82.81 166 LEU A C 1
ATOM 1253 O O . LEU A 1 166 ? -12.704 10.552 -17.879 1.00 82.81 166 LEU A O 1
ATOM 1257 N N . VAL A 1 167 ? -13.601 12.379 -16.919 1.00 87.75 167 VAL A N 1
ATOM 1258 C CA . VAL A 1 167 ? -14.948 12.171 -17.465 1.00 87.75 167 VAL A CA 1
ATOM 1259 C C . VAL A 1 167 ? -14.983 12.460 -18.963 1.00 87.75 167 VAL A C 1
ATOM 1261 O O . VAL A 1 167 ? -15.677 11.754 -19.683 1.00 87.75 167 VAL A O 1
ATOM 1264 N N . GLY A 1 168 ? -14.190 13.417 -19.448 1.00 87.19 168 GLY A N 1
ATOM 1265 C CA . GLY A 1 168 ? -14.043 13.709 -20.874 1.00 87.19 168 GLY A CA 1
ATOM 1266 C C . GLY A 1 168 ? -13.485 12.522 -21.662 1.00 87.19 168 GLY A C 1
ATOM 1267 O O . GLY A 1 168 ? -14.033 12.173 -22.703 1.00 87.19 168 GLY A O 1
ATOM 1268 N N . GLY A 1 169 ? -12.466 11.834 -21.133 1.00 85.12 169 GLY A N 1
ATOM 1269 C CA . GLY A 1 169 ? -11.924 10.627 -21.769 1.00 85.12 169 GLY A CA 1
ATOM 1270 C C . GLY A 1 169 ? -12.928 9.470 -21.828 1.00 85.12 169 GLY A C 1
ATOM 1271 O O . GLY A 1 169 ? -12.994 8.759 -22.827 1.00 85.12 169 GLY A O 1
ATOM 1272 N N . VAL A 1 170 ? -13.744 9.302 -20.782 1.00 86.44 170 VAL A N 1
ATOM 1273 C CA . VAL A 1 170 ? -14.821 8.295 -20.758 1.00 86.44 170 VAL A CA 1
ATOM 1274 C C . VAL A 1 170 ? -15.953 8.674 -21.716 1.00 86.44 170 VAL A C 1
ATOM 1276 O O . VAL A 1 170 ? -16.449 7.814 -22.434 1.00 86.44 170 VAL A O 1
ATOM 1279 N N . ALA A 1 171 ? -16.339 9.951 -21.757 1.00 88.31 171 ALA A N 1
ATOM 1280 C CA . ALA A 1 171 ? -17.374 10.472 -22.644 1.00 88.31 171 ALA A CA 1
ATOM 1281 C C . ALA A 1 171 ? -17.012 10.268 -24.119 1.00 88.31 171 ALA A C 1
ATOM 1283 O O . ALA A 1 171 ? -17.781 9.651 -24.851 1.00 88.31 171 ALA A O 1
ATOM 1284 N N . ALA A 1 172 ? -15.798 10.653 -24.522 1.00 87.19 172 ALA A N 1
ATOM 1285 C CA . ALA A 1 172 ? -15.302 10.425 -25.878 1.00 87.19 172 ALA A CA 1
ATOM 1286 C C . ALA A 1 172 ? -15.268 8.932 -26.245 1.00 87.19 172 ALA A C 1
ATOM 1288 O O . ALA A 1 172 ? -15.610 8.546 -27.359 1.00 87.19 172 ALA A O 1
ATOM 1289 N N . ALA A 1 173 ? -14.889 8.069 -25.299 1.00 84.81 173 ALA A N 1
ATOM 1290 C CA . ALA A 1 173 ? -14.812 6.637 -25.549 1.00 84.81 173 ALA A CA 1
ATOM 1291 C C . ALA A 1 173 ? -16.181 5.949 -25.644 1.00 84.81 173 ALA A C 1
ATOM 1293 O O . ALA A 1 173 ? -16.239 4.838 -26.158 1.00 84.81 173 ALA A O 1
ATOM 1294 N N . LEU A 1 174 ? -17.258 6.566 -25.159 1.00 85.06 174 LEU A N 1
ATOM 1295 C CA . LEU A 1 174 ? -18.616 6.015 -25.212 1.00 85.06 174 LEU A CA 1
ATOM 1296 C C . LEU A 1 174 ? -19.534 6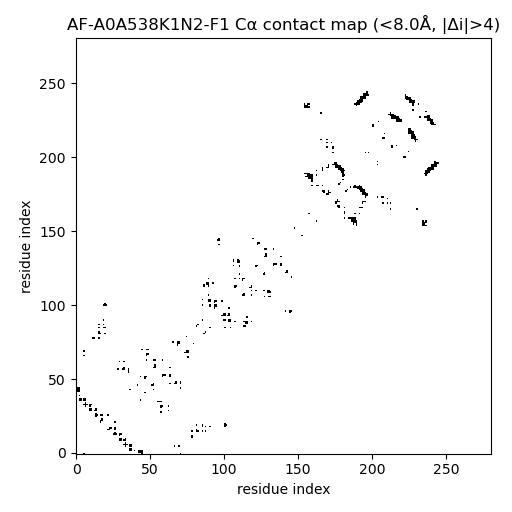.739 -26.199 1.00 85.06 174 LEU A C 1
ATOM 1298 O O . LEU A 1 174 ? -20.716 6.411 -26.250 1.00 85.06 174 LEU A O 1
ATOM 1302 N N . ASP A 1 175 ? -19.001 7.705 -26.952 1.00 85.62 175 ASP A N 1
ATOM 1303 C CA . ASP A 1 175 ? -19.791 8.633 -27.771 1.00 85.62 175 ASP A CA 1
ATOM 1304 C C . ASP A 1 175 ? -20.911 9.306 -26.949 1.00 85.62 175 ASP A C 1
ATOM 1306 O O . ASP A 1 175 ? -22.091 9.332 -27.301 1.00 85.62 175 ASP A O 1
ATOM 1310 N N . GLY A 1 176 ? -20.531 9.758 -25.752 1.00 87.44 176 GLY A N 1
ATOM 1311 C CA . GLY A 1 176 ? -21.424 10.330 -24.754 1.00 87.44 176 GLY A CA 1
ATOM 1312 C C . GLY A 1 176 ? -21.053 11.753 -24.359 1.00 87.44 176 GLY A C 1
ATOM 1313 O O . GLY A 1 176 ? -20.002 12.285 -24.708 1.00 87.44 176 GLY A O 1
ATOM 1314 N N . GLU A 1 177 ? -21.915 12.363 -23.555 1.00 89.19 177 GLU A N 1
ATOM 1315 C CA . GLU A 1 177 ? -21.748 13.706 -23.015 1.00 89.19 177 GLU A CA 1
ATOM 1316 C C . GLU A 1 177 ? -21.367 13.680 -21.533 1.00 89.19 177 GLU A C 1
ATOM 1318 O O . GLU A 1 177 ? -21.866 12.879 -20.736 1.00 89.19 177 GLU A O 1
ATOM 1323 N N . VAL A 1 178 ? -20.511 14.621 -21.136 1.00 90.31 178 VAL A N 1
ATOM 1324 C CA . VAL A 1 178 ? -20.142 14.843 -19.735 1.00 90.31 178 VAL A CA 1
ATOM 1325 C C . VAL A 1 178 ? -21.357 15.337 -18.942 1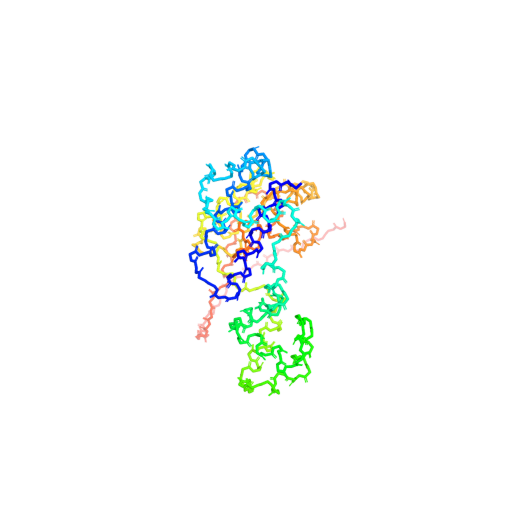.00 90.31 178 VAL A C 1
ATOM 1327 O O . VAL A 1 178 ? -21.994 16.336 -19.274 1.00 90.31 178 VAL A O 1
ATOM 1330 N N . ALA A 1 179 ? -21.648 14.671 -17.829 1.00 87.00 179 ALA A N 1
ATOM 1331 C CA . ALA A 1 179 ? -22.748 14.983 -16.927 1.00 87.00 179 ALA A CA 1
ATOM 1332 C C . ALA A 1 179 ? -22.277 15.058 -15.461 1.00 87.00 179 ALA A C 1
ATOM 1334 O O . ALA A 1 179 ? -21.096 14.939 -15.134 1.00 87.00 179 ALA A O 1
ATOM 1335 N N . GLY A 1 180 ? -23.222 15.280 -14.543 1.00 85.81 180 GLY A N 1
ATOM 1336 C CA . GLY A 1 180 ? -22.930 15.360 -13.110 1.00 85.81 180 GLY A CA 1
ATOM 1337 C C . GLY A 1 180 ? -22.331 16.704 -12.689 1.00 85.81 180 GLY A C 1
ATOM 1338 O O . GLY A 1 180 ? -22.720 17.752 -13.205 1.00 85.81 180 GLY A O 1
ATOM 1339 N N . ASP A 1 181 ? -21.436 16.673 -11.704 1.00 87.19 181 ASP A N 1
ATOM 1340 C CA . ASP A 1 181 ? -20.812 17.858 -11.104 1.00 87.19 181 ASP A CA 1
ATOM 1341 C C . ASP A 1 181 ? -19.885 18.606 -12.065 1.00 87.19 181 ASP A C 1
ATOM 1343 O O . ASP A 1 181 ? -19.837 19.834 -12.020 1.00 87.19 181 ASP A O 1
ATOM 1347 N N . VAL A 1 182 ? -19.238 17.888 -12.989 1.00 88.38 182 VAL A N 1
ATOM 1348 C CA . VAL A 1 182 ? -18.343 18.476 -14.000 1.00 88.38 182 VAL A CA 1
ATOM 1349 C C . VAL A 1 182 ? -19.114 19.407 -14.932 1.00 88.38 182 VAL A C 1
ATOM 1351 O O . VAL A 1 182 ? -18.715 20.549 -15.131 1.00 88.38 182 VAL A O 1
ATOM 1354 N N . ARG A 1 183 ? -20.287 18.977 -15.422 1.00 90.19 183 ARG A N 1
ATOM 1355 C CA . ARG A 1 183 ? -21.170 19.817 -16.256 1.00 90.19 183 ARG A CA 1
ATOM 1356 C C . ARG A 1 183 ? -21.682 21.057 -15.510 1.00 90.19 183 ARG A C 1
ATOM 1358 O O . ARG A 1 183 ? -22.053 22.045 -16.132 1.00 90.19 183 ARG A O 1
ATOM 1365 N N . ARG A 1 184 ? -21.743 20.995 -14.175 1.00 88.62 184 ARG A N 1
ATOM 1366 C CA . ARG A 1 184 ? -22.190 22.090 -13.298 1.00 88.62 184 ARG A CA 1
ATOM 1367 C C . ARG A 1 184 ? -21.050 22.979 -12.803 1.00 88.62 184 ARG A C 1
ATOM 1369 O O . ARG A 1 184 ? -21.322 23.843 -11.976 1.00 88.62 184 ARG A O 1
ATOM 1376 N N . TRP A 1 185 ? -19.816 22.756 -13.261 1.00 86.31 185 TRP A N 1
ATOM 1377 C CA . TRP A 1 185 ? -18.647 23.540 -12.860 1.00 86.31 185 TRP A CA 1
ATOM 1378 C C . TRP A 1 185 ? -18.451 23.595 -11.335 1.00 86.31 185 TRP A C 1
ATOM 1380 O O . TRP A 1 185 ? -18.092 24.625 -10.776 1.00 86.31 185 TRP A O 1
ATOM 1390 N N . ARG A 1 186 ? -18.718 22.485 -10.633 1.00 82.06 186 ARG A N 1
ATOM 1391 C CA . ARG A 1 186 ? -18.469 22.398 -9.186 1.00 82.06 186 ARG A CA 1
ATOM 1392 C C . ARG A 1 186 ? -16.971 22.235 -8.928 1.00 82.06 186 ARG A C 1
ATOM 1394 O O . ARG A 1 186 ? -16.366 21.286 -9.420 1.00 82.06 186 ARG A O 1
ATOM 1401 N N . ASP A 1 187 ? -16.402 23.090 -8.083 1.00 79.62 187 ASP A N 1
ATOM 1402 C CA . ASP A 1 187 ? -14.976 23.020 -7.723 1.00 79.62 187 ASP A CA 1
ATOM 1403 C C . ASP A 1 187 ? -14.592 21.695 -7.052 1.00 79.62 187 ASP A C 1
ATOM 1405 O O . ASP A 1 187 ? -13.511 21.161 -7.299 1.00 79.62 187 ASP A O 1
ATOM 1409 N N . SER A 1 188 ? -15.505 21.136 -6.250 1.00 84.69 188 SER A N 1
ATOM 1410 C CA . SER A 1 188 ? -15.421 19.791 -5.677 1.00 84.69 188 SER A CA 1
ATOM 1411 C C . SER A 1 188 ? -16.443 18.887 -6.366 1.00 84.69 188 SER A C 1
ATOM 1413 O O . SER A 1 188 ? -17.643 18.975 -6.106 1.00 84.69 188 SER A O 1
ATOM 1415 N N . CYS A 1 189 ? -15.971 18.038 -7.278 1.00 82.19 189 CYS A N 1
ATOM 1416 C CA . CYS A 1 189 ? -16.796 17.097 -8.030 1.00 82.19 189 CYS A CA 1
ATOM 1417 C C . CYS A 1 189 ? -16.877 15.743 -7.317 1.00 82.19 189 CYS A C 1
ATOM 1419 O O . CYS A 1 189 ? -15.908 14.981 -7.275 1.00 82.19 189 CYS A O 1
ATOM 1421 N N . GLU A 1 190 ? -18.054 15.411 -6.803 1.00 75.62 190 GLU A N 1
ATOM 1422 C CA . GLU A 1 190 ? -18.321 14.181 -6.048 1.00 75.62 190 GLU A CA 1
ATOM 1423 C C . GLU A 1 190 ? -19.110 13.160 -6.874 1.00 75.62 190 GLU A C 1
ATOM 1425 O O . GLU A 1 190 ? -18.995 11.948 -6.687 1.00 75.62 190 GLU A O 1
ATOM 1430 N N . ARG A 1 191 ? -19.898 13.655 -7.830 1.00 77.06 191 ARG A N 1
ATOM 1431 C CA . ARG A 1 191 ? -20.721 12.883 -8.755 1.00 77.06 191 ARG A CA 1
ATOM 1432 C C . ARG A 1 191 ? -20.259 13.119 -10.179 1.00 77.06 191 ARG A C 1
ATOM 1434 O O . ARG A 1 191 ? -20.643 14.095 -10.825 1.00 77.06 191 ARG A O 1
ATOM 1441 N N . LEU A 1 192 ? -19.470 12.180 -10.679 1.00 84.12 192 LEU A N 1
ATOM 1442 C CA . LEU A 1 192 ? -19.034 12.144 -12.065 1.00 84.12 192 LEU A CA 1
ATOM 1443 C C . LEU A 1 192 ? -20.029 11.318 -12.879 1.00 84.12 192 LEU A C 1
ATOM 1445 O O . LEU A 1 192 ? -20.493 10.268 -12.438 1.00 84.12 192 LEU A O 1
ATOM 1449 N N . ALA A 1 193 ? -20.409 11.780 -14.062 1.00 84.06 193 ALA A N 1
ATOM 1450 C CA . ALA A 1 193 ? -21.347 11.034 -14.888 1.00 84.06 193 ALA A CA 1
ATOM 1451 C C . ALA A 1 193 ? -21.074 11.259 -16.369 1.00 84.06 193 ALA A C 1
ATOM 1453 O O . ALA A 1 193 ? -20.604 12.323 -16.757 1.00 84.06 193 ALA A O 1
ATOM 1454 N N . VAL A 1 194 ? -21.410 10.260 -17.179 1.00 87.06 194 VAL A N 1
ATOM 1455 C CA . VAL A 1 194 ? -21.407 10.343 -18.643 1.00 87.06 194 VAL A CA 1
ATOM 1456 C C . VAL A 1 194 ? -22.757 9.858 -19.139 1.00 87.06 194 VAL A C 1
ATOM 1458 O O . VAL A 1 194 ? -23.219 8.800 -18.728 1.00 87.06 194 VAL A O 1
ATOM 1461 N N . VAL A 1 195 ? -23.416 10.612 -20.003 1.00 85.62 195 VAL A N 1
ATOM 1462 C CA . VAL A 1 195 ? -24.702 10.221 -20.590 1.00 85.62 195 VAL A CA 1
ATOM 1463 C C . VAL A 1 195 ? -24.457 9.804 -22.028 1.00 85.62 195 VAL A C 1
ATOM 1465 O O . VAL A 1 195 ? -23.860 10.559 -22.778 1.00 85.62 195 VAL A O 1
ATOM 1468 N N . CYS A 1 196 ? -24.902 8.610 -22.408 1.00 85.06 196 CYS A N 1
ATOM 1469 C CA . CYS A 1 196 ? -24.753 8.104 -23.774 1.00 85.06 196 CYS A CA 1
ATOM 1470 C C . CYS A 1 196 ? -26.139 7.801 -24.339 1.00 85.06 196 CYS A C 1
ATOM 1472 O O . CYS A 1 196 ? -26.986 7.226 -23.642 1.00 85.06 196 CYS A O 1
ATOM 1474 N N . ALA A 1 197 ? -26.373 8.176 -25.593 1.00 83.38 197 ALA A N 1
ATOM 1475 C CA . ALA A 1 197 ? -27.584 7.808 -26.307 1.00 83.38 197 ALA A CA 1
ATOM 1476 C C . ALA A 1 197 ? -27.343 6.483 -27.038 1.00 83.38 197 ALA A C 1
ATOM 1478 O O . ALA A 1 197 ? -26.554 6.418 -27.971 1.00 83.38 197 ALA A O 1
ATOM 1479 N N . ALA A 1 198 ? -28.031 5.424 -26.615 1.00 78.75 198 ALA A N 1
ATOM 1480 C CA . ALA A 1 198 ? -27.983 4.130 -27.288 1.00 78.75 198 ALA A CA 1
ATOM 1481 C C . ALA A 1 198 ? -29.389 3.503 -27.358 1.00 78.75 198 ALA A C 1
ATOM 1483 O O . ALA A 1 198 ? -30.182 3.675 -26.417 1.00 78.75 198 ALA A O 1
ATOM 1484 N N . PRO A 1 199 ? -29.742 2.813 -28.458 1.00 73.81 199 PRO A N 1
ATOM 1485 C CA . PRO A 1 199 ? -30.979 2.038 -28.550 1.00 73.81 199 PRO A CA 1
ATOM 1486 C C . PRO A 1 199 ? -30.956 0.826 -27.606 1.00 73.81 199 PRO A C 1
ATOM 1488 O O . PRO A 1 199 ? -31.954 0.578 -26.936 1.00 73.81 199 PRO A O 1
ATOM 1491 N N . ASP A 1 200 ? -29.801 0.167 -27.471 1.00 78.31 200 ASP A N 1
ATOM 1492 C CA . ASP A 1 200 ? -29.538 -0.901 -26.501 1.00 78.31 200 ASP A CA 1
ATOM 1493 C C . ASP A 1 200 ? -28.438 -0.456 -25.514 1.00 78.31 200 ASP A C 1
ATOM 1495 O O . ASP A 1 200 ? -27.365 -0.027 -25.953 1.00 78.31 200 ASP A O 1
ATOM 1499 N N . PRO A 1 201 ? -28.675 -0.496 -24.188 1.00 77.31 201 PRO A N 1
ATOM 1500 C CA . PRO A 1 201 ? -27.666 -0.135 -23.200 1.00 77.31 201 PRO A CA 1
ATOM 1501 C C . PRO A 1 201 ? -26.515 -1.143 -23.078 1.00 77.31 201 PRO A C 1
ATOM 1503 O O . PRO A 1 201 ? -25.425 -0.720 -22.695 1.00 77.31 201 PRO A O 1
ATOM 1506 N N . GLN A 1 202 ? -26.704 -2.437 -23.371 1.00 79.00 202 GLN A N 1
ATOM 1507 C CA . GLN A 1 202 ? -25.687 -3.455 -23.052 1.00 79.00 202 GLN A CA 1
ATOM 1508 C C . GLN A 1 202 ? -24.330 -3.197 -23.732 1.00 79.00 202 GLN A C 1
ATOM 1510 O O . GLN A 1 202 ? -23.327 -3.135 -23.017 1.00 79.00 202 GLN A O 1
ATOM 1515 N N . PRO A 1 203 ? -24.256 -2.888 -25.043 1.00 82.06 203 PRO A N 1
ATOM 1516 C CA . PRO A 1 203 ? -22.976 -2.634 -25.705 1.00 82.06 203 PRO A CA 1
ATOM 1517 C C . PRO A 1 203 ? -22.218 -1.427 -25.131 1.00 82.06 203 PRO A C 1
ATOM 1519 O O . PRO A 1 203 ? -20.997 -1.461 -24.974 1.00 82.06 203 PRO A O 1
ATOM 1522 N N . ALA A 1 204 ? -22.933 -0.353 -24.778 1.00 79.81 204 ALA A N 1
ATOM 1523 C CA . ALA A 1 204 ? -22.329 0.840 -24.181 1.00 79.81 204 ALA A CA 1
ATOM 1524 C C . ALA A 1 204 ? -21.826 0.562 -22.758 1.00 79.81 204 ALA A C 1
ATOM 1526 O O . ALA A 1 204 ? -20.767 1.037 -22.345 1.00 79.81 204 ALA A O 1
ATOM 1527 N N . LEU A 1 205 ? -22.584 -0.232 -22.007 1.00 79.06 205 LEU A N 1
ATOM 1528 C CA . LEU A 1 205 ? -22.237 -0.633 -20.658 1.00 79.06 205 LEU A CA 1
ATOM 1529 C C . LEU A 1 205 ? -21.039 -1.598 -20.622 1.00 79.06 205 LEU A C 1
ATOM 1531 O O . LEU A 1 205 ? -20.226 -1.516 -19.695 1.00 79.06 205 LEU A O 1
ATOM 1535 N N . ASP A 1 206 ? -20.908 -2.484 -21.606 1.00 81.25 206 ASP A N 1
ATOM 1536 C CA . ASP A 1 206 ? -19.773 -3.405 -21.735 1.00 81.25 206 ASP A CA 1
ATOM 1537 C C . ASP A 1 206 ? -18.514 -2.667 -22.186 1.00 81.25 206 ASP A C 1
ATOM 1539 O O . ASP A 1 206 ? -17.442 -2.841 -21.602 1.00 81.25 206 ASP A O 1
ATOM 1543 N N . ARG A 1 207 ? -18.658 -1.729 -23.129 1.00 81.62 207 ARG A N 1
ATOM 1544 C CA . ARG A 1 207 ? -17.572 -0.820 -23.507 1.00 81.62 207 ARG A CA 1
ATOM 1545 C C . ARG A 1 207 ? -17.089 0.001 -22.315 1.00 81.62 207 ARG A C 1
ATOM 1547 O O . ARG A 1 207 ? -15.885 0.135 -22.132 1.00 81.62 207 ARG A O 1
ATOM 1554 N N . PHE A 1 208 ? -18.004 0.493 -21.476 1.00 81.06 208 PHE A N 1
ATOM 1555 C CA . PHE A 1 208 ? -17.667 1.214 -20.246 1.00 81.06 208 PHE A CA 1
ATOM 1556 C C . PHE A 1 208 ? -16.896 0.342 -19.249 1.00 81.06 208 PHE A C 1
ATOM 1558 O O . PHE A 1 208 ? -15.916 0.807 -18.671 1.00 81.06 208 PHE A O 1
ATOM 1565 N N . ALA A 1 209 ? -17.298 -0.919 -19.075 1.00 80.44 209 ALA A N 1
ATOM 1566 C CA . ALA A 1 209 ? -16.602 -1.865 -18.204 1.00 80.44 209 ALA A CA 1
ATOM 1567 C C . ALA A 1 209 ? -15.163 -2.154 -18.670 1.00 80.44 209 ALA A C 1
ATOM 1569 O O . ALA A 1 209 ? -14.281 -2.341 -17.835 1.00 80.44 209 ALA A O 1
ATOM 1570 N N . GLY A 1 210 ? -14.924 -2.149 -19.985 1.00 77.50 210 GLY A N 1
ATOM 1571 C CA . GLY A 1 210 ? -13.610 -2.384 -20.589 1.00 77.50 210 GLY A CA 1
ATOM 1572 C C . GLY A 1 210 ? -12.681 -1.166 -20.643 1.00 77.50 210 GLY A C 1
ATOM 1573 O O . GLY A 1 210 ? -11.546 -1.290 -21.103 1.00 77.50 210 GLY A O 1
ATOM 1574 N N . LEU A 1 211 ? -13.122 0.019 -20.205 1.00 80.56 211 LEU A N 1
ATOM 1575 C CA . LEU A 1 211 ? -12.289 1.219 -20.268 1.00 80.56 211 LEU A CA 1
ATOM 1576 C C . LEU A 1 211 ? -11.114 1.143 -19.278 1.00 80.56 211 LEU A C 1
ATOM 1578 O O . LEU A 1 211 ? -11.322 0.849 -18.100 1.00 80.56 211 LEU A O 1
ATOM 1582 N N . PRO A 1 212 ? -9.885 1.516 -19.687 1.00 71.31 212 PRO A N 1
ATOM 1583 C CA . PRO A 1 212 ? -8.706 1.465 -18.816 1.00 71.31 212 PRO A CA 1
ATOM 1584 C C . PRO A 1 212 ? -8.812 2.419 -17.622 1.00 71.31 212 PRO A C 1
ATOM 1586 O O . PRO A 1 212 ? -8.128 2.250 -16.612 1.00 71.31 212 PRO A O 1
ATOM 1589 N N . GLN A 1 213 ? -9.667 3.438 -17.722 1.00 71.00 213 GLN A N 1
ATOM 1590 C CA . GLN A 1 213 ? -9.961 4.350 -16.630 1.00 71.00 213 GLN A CA 1
ATOM 1591 C C . GLN A 1 213 ? -10.782 3.679 -15.525 1.00 71.00 213 GLN A C 1
ATOM 1593 O O . GLN A 1 213 ? -10.765 4.208 -14.422 1.00 71.00 213 GLN A O 1
ATOM 1598 N N . ILE A 1 214 ? -11.462 2.554 -15.767 1.00 72.50 214 ILE A N 1
ATOM 1599 C CA . ILE A 1 214 ? -12.345 1.870 -14.814 1.00 72.50 214 ILE A CA 1
ATOM 1600 C C . ILE A 1 214 ? -11.597 0.736 -14.089 1.00 72.50 214 ILE A C 1
ATOM 1602 O O . ILE A 1 214 ? -10.796 0.013 -14.671 1.00 72.50 214 ILE A O 1
ATOM 1606 N N . VAL A 1 215 ? -11.810 0.630 -12.775 1.00 53.44 215 VAL A N 1
ATOM 1607 C CA . VAL A 1 215 ? -11.132 -0.316 -11.861 1.00 53.44 215 VAL A CA 1
ATOM 1608 C C . VAL A 1 215 ? -12.089 -1.347 -11.308 1.00 53.44 215 VAL A C 1
ATOM 1610 O O . VAL A 1 215 ? -11.723 -2.505 -11.163 1.00 53.44 215 VAL A O 1
ATOM 1613 N N . ALA A 1 216 ? -13.297 -0.917 -10.950 1.00 51.53 216 ALA A N 1
ATOM 1614 C CA . ALA A 1 216 ? -14.292 -1.791 -10.356 1.00 51.53 216 ALA A CA 1
ATOM 1615 C C . ALA A 1 216 ? -15.692 -1.291 -10.697 1.00 51.53 216 ALA A C 1
ATOM 1617 O O . ALA A 1 216 ? -15.977 -0.099 -10.564 1.00 51.53 216 ALA A O 1
ATOM 1618 N N . LEU A 1 217 ? -16.566 -2.207 -11.097 1.00 61.41 217 LEU A N 1
ATOM 1619 C CA . LEU A 1 217 ? -18.001 -1.964 -11.189 1.00 61.41 217 LEU A CA 1
ATOM 1620 C C . LEU A 1 217 ? -18.597 -2.171 -9.795 1.00 61.41 217 LEU A C 1
ATOM 1622 O O . LEU A 1 217 ? -18.301 -3.168 -9.145 1.00 61.41 217 LEU A O 1
ATOM 1626 N N . VAL A 1 218 ? -19.374 -1.202 -9.313 1.00 50.72 218 VAL A N 1
ATOM 1627 C CA . VAL A 1 218 ? -19.918 -1.224 -7.942 1.00 50.72 218 VAL A CA 1
ATOM 1628 C C . VAL A 1 218 ? -21.319 -1.830 -7.911 1.00 50.72 218 VAL A C 1
ATOM 1630 O O . VAL A 1 218 ? -21.708 -2.417 -6.911 1.00 50.72 218 VAL A O 1
ATOM 1633 N N . GLU A 1 219 ? -22.067 -1.708 -9.005 1.00 53.72 219 GLU A N 1
ATOM 1634 C CA . GLU A 1 219 ? -23.442 -2.191 -9.115 1.00 53.72 219 GLU A CA 1
ATOM 1635 C C . GLU A 1 219 ? -23.777 -2.433 -10.594 1.00 53.72 219 GLU A C 1
ATOM 1637 O O . GLU A 1 219 ? -23.225 -1.767 -11.479 1.00 53.72 219 GLU A O 1
ATOM 1642 N N . GLN A 1 220 ? -24.676 -3.376 -10.873 1.00 51.75 220 GLN A N 1
ATOM 1643 C CA . GLN A 1 220 ? -25.196 -3.628 -12.215 1.00 51.75 220 GLN A CA 1
ATOM 1644 C C . GLN A 1 220 ? -26.707 -3.393 -12.220 1.00 51.75 220 GLN A C 1
ATOM 1646 O O . GLN A 1 220 ? -27.474 -4.231 -11.762 1.00 51.75 220 GLN A O 1
ATOM 1651 N N . ASP A 1 221 ? -27.126 -2.246 -12.750 1.00 52.31 221 ASP A N 1
ATOM 1652 C CA . ASP A 1 221 ? -28.526 -1.940 -13.039 1.00 52.31 221 ASP A CA 1
ATOM 1653 C C . ASP A 1 221 ? -28.701 -1.886 -14.568 1.00 52.31 221 ASP A C 1
ATOM 1655 O O . ASP A 1 221 ? -27.822 -1.413 -15.298 1.00 52.31 221 ASP A O 1
ATOM 1659 N N . ALA A 1 222 ? -29.845 -2.356 -15.072 1.00 52.31 222 ALA A N 1
ATOM 1660 C CA . ALA A 1 222 ? -30.172 -2.442 -16.498 1.00 52.31 222 ALA A CA 1
ATOM 1661 C C . ALA A 1 222 ? -30.064 -1.091 -17.233 1.00 52.31 222 ALA A C 1
ATOM 1663 O O . ALA A 1 222 ? -30.020 -1.046 -18.463 1.00 52.31 222 ALA A O 1
ATOM 1664 N N . ARG A 1 223 ? -30.039 0.025 -16.490 1.00 55.19 223 ARG A N 1
ATOM 1665 C CA . ARG A 1 223 ? -29.998 1.396 -17.029 1.00 55.19 223 ARG A CA 1
ATOM 1666 C C . ARG A 1 223 ? -28.848 2.250 -16.491 1.00 55.19 223 ARG A C 1
ATOM 1668 O O . ARG A 1 223 ? -28.738 3.417 -16.877 1.00 55.19 223 ARG A O 1
ATOM 1675 N N . ARG A 1 224 ? -28.027 1.708 -15.585 1.00 46.25 224 ARG A N 1
ATOM 1676 C CA . ARG A 1 224 ? -26.957 2.438 -14.897 1.00 46.25 224 ARG A CA 1
ATOM 1677 C C . ARG A 1 224 ? -25.858 1.478 -14.449 1.00 46.25 224 ARG A C 1
ATOM 1679 O O . ARG A 1 224 ? -26.116 0.546 -13.701 1.00 46.25 224 ARG A O 1
ATOM 1686 N N . ARG A 1 225 ? -24.605 1.768 -14.805 1.00 52.53 225 ARG A N 1
ATOM 1687 C CA . ARG A 1 225 ? -23.446 1.099 -14.189 1.00 52.53 225 ARG A CA 1
ATOM 1688 C C . ARG A 1 225 ? -22.605 2.117 -13.421 1.00 52.53 225 ARG A C 1
ATOM 1690 O O . ARG A 1 225 ? -21.919 2.925 -14.051 1.00 52.53 225 ARG A O 1
ATOM 1697 N N . PRO A 1 226 ? -22.687 2.164 -12.079 1.00 54.81 226 PRO A N 1
ATOM 1698 C CA . PRO A 1 226 ? -21.719 2.894 -11.279 1.00 54.81 226 PRO A CA 1
ATOM 1699 C C . PRO A 1 226 ? -20.368 2.168 -11.266 1.00 54.81 226 PRO A C 1
ATOM 1701 O O . PRO A 1 226 ? -20.299 0.952 -11.088 1.00 54.81 226 PRO A O 1
ATOM 1704 N N . ALA A 1 227 ? -19.282 2.922 -11.416 1.00 49.12 227 ALA A N 1
ATOM 1705 C CA . ALA A 1 227 ? -17.931 2.378 -11.400 1.00 49.12 227 ALA A CA 1
ATOM 1706 C C . ALA A 1 227 ? -16.925 3.282 -10.679 1.00 49.12 227 ALA A C 1
ATOM 1708 O O . ALA A 1 227 ? -17.105 4.499 -10.568 1.00 49.12 227 ALA A O 1
ATOM 1709 N N . LYS A 1 228 ? -15.844 2.661 -10.204 1.00 43.97 228 LYS A N 1
ATOM 1710 C CA . LYS A 1 228 ? -14.659 3.302 -9.623 1.00 43.97 228 LYS A CA 1
ATOM 1711 C C . LYS A 1 228 ? -13.582 3.434 -10.694 1.00 43.97 228 LYS A C 1
ATOM 1713 O O . LYS A 1 228 ? -13.389 2.505 -11.474 1.00 43.97 228 LYS A O 1
ATOM 1718 N N . SER A 1 229 ? -12.863 4.557 -10.716 1.00 39.91 229 SER A N 1
ATOM 1719 C CA . SER A 1 229 ? -11.812 4.826 -11.711 1.00 39.91 229 SER A CA 1
ATOM 1720 C C . SER A 1 229 ? -10.381 4.703 -11.153 1.00 39.91 229 SER A C 1
ATOM 1722 O O . SER A 1 229 ? -10.168 4.946 -9.964 1.00 39.91 229 SER A O 1
ATOM 1724 N N . ARG A 1 230 ? -9.381 4.423 -12.011 1.00 37.91 230 ARG A N 1
ATOM 1725 C CA . ARG A 1 230 ? -7.948 4.273 -11.648 1.00 37.91 230 ARG A CA 1
ATOM 1726 C C . ARG A 1 230 ? -7.360 5.547 -11.049 1.00 37.91 230 ARG A C 1
ATOM 1728 O O . ARG A 1 230 ? -6.553 5.481 -10.129 1.00 37.91 230 ARG A O 1
ATOM 1735 N N . ARG A 1 231 ? -7.796 6.722 -11.522 1.00 40.75 231 ARG A N 1
ATOM 1736 C CA . ARG A 1 231 ? -7.365 8.028 -10.980 1.00 40.75 231 ARG A CA 1
ATOM 1737 C C . ARG A 1 231 ? -8.136 8.436 -9.718 1.00 40.75 231 ARG A C 1
ATOM 1739 O O . ARG A 1 231 ? -7.739 9.385 -9.047 1.00 40.75 231 ARG A O 1
ATOM 1746 N N . CYS A 1 232 ? -9.206 7.713 -9.384 1.00 41.34 232 CYS A N 1
ATOM 1747 C CA . CYS A 1 232 ? -10.057 7.925 -8.212 1.00 41.34 232 CYS A CA 1
ATOM 1748 C C . CYS A 1 232 ? -9.719 7.002 -7.029 1.00 41.34 232 CYS A C 1
ATOM 1750 O O . CYS A 1 232 ? -10.327 7.133 -5.969 1.00 41.34 232 CYS A O 1
ATOM 1752 N N . CYS A 1 233 ? -8.749 6.090 -7.153 1.00 34.38 233 CYS A N 1
ATOM 1753 C CA . CYS A 1 233 ? -8.448 5.117 -6.095 1.00 34.38 233 CYS A CA 1
ATOM 1754 C C . CYS A 1 233 ? -7.952 5.737 -4.773 1.00 34.38 233 CYS A C 1
ATOM 1756 O O . CYS A 1 233 ? -8.012 5.069 -3.748 1.00 34.38 233 CYS A O 1
ATOM 1758 N N . SER A 1 234 ? -7.537 7.011 -4.747 1.00 32.91 234 SER A N 1
ATOM 1759 C CA . SER A 1 234 ? -7.238 7.733 -3.496 1.00 32.91 234 SER A CA 1
ATOM 1760 C C . SER A 1 234 ? -8.347 8.690 -3.028 1.00 32.91 234 SER A C 1
ATOM 1762 O O . SER A 1 234 ? -8.306 9.156 -1.890 1.00 32.91 234 SER A O 1
ATOM 1764 N N . ARG A 1 235 ? -9.329 9.015 -3.884 1.00 40.22 235 ARG A N 1
ATOM 1765 C CA . ARG A 1 235 ? -10.429 9.972 -3.638 1.00 40.22 235 ARG A CA 1
ATOM 1766 C C . ARG A 1 235 ? -11.588 9.594 -4.557 1.00 40.22 235 ARG A C 1
ATOM 1768 O O . ARG A 1 235 ? -11.462 9.741 -5.767 1.00 40.22 235 ARG A O 1
ATOM 1775 N N . ASN A 1 236 ? -12.661 9.052 -3.987 1.00 45.31 236 ASN A N 1
ATOM 1776 C CA . ASN A 1 236 ? -13.636 8.208 -4.679 1.00 45.31 236 ASN A CA 1
ATOM 1777 C C . ASN A 1 236 ? -14.924 8.962 -5.083 1.00 45.31 236 ASN A C 1
ATOM 1779 O O . ASN A 1 236 ? -15.878 8.937 -4.311 1.00 45.31 236 ASN A O 1
ATOM 1783 N N . PRO A 1 237 ? -15.026 9.600 -6.264 1.00 37.12 237 PRO A N 1
ATOM 1784 C CA . PRO A 1 237 ? -16.319 9.877 -6.860 1.00 37.12 237 PRO A CA 1
ATOM 1785 C C . PRO A 1 237 ? -16.756 8.705 -7.745 1.00 37.12 237 PRO A C 1
ATOM 1787 O O . PRO A 1 237 ? -15.992 8.187 -8.563 1.00 37.12 237 PRO A O 1
ATOM 1790 N N . ALA A 1 238 ? -18.011 8.295 -7.583 1.00 38.84 238 ALA A N 1
ATOM 1791 C CA . ALA A 1 238 ? -18.628 7.299 -8.445 1.00 38.84 238 ALA A CA 1
ATOM 1792 C C . ALA A 1 238 ? -18.892 7.913 -9.827 1.00 38.84 238 ALA A C 1
ATOM 1794 O O . ALA A 1 238 ? -19.530 8.966 -9.927 1.00 38.84 238 ALA A O 1
ATOM 1795 N N . LEU A 1 239 ? -18.420 7.241 -10.881 1.00 40.38 239 LEU A N 1
ATOM 1796 C CA . LEU A 1 239 ? -18.837 7.487 -12.260 1.00 40.38 239 LEU A CA 1
ATOM 1797 C C . LEU A 1 239 ? -20.120 6.707 -12.513 1.00 40.38 239 LEU A C 1
ATOM 1799 O O . LEU A 1 239 ? -20.126 5.503 -12.293 1.00 40.38 239 LEU A O 1
ATOM 1803 N N . SER A 1 240 ? -21.194 7.344 -12.980 1.00 40.91 240 SER A N 1
ATOM 1804 C CA . SER A 1 240 ? -22.382 6.605 -13.429 1.00 40.91 240 SER A CA 1
ATOM 1805 C C . SER A 1 240 ? -22.852 7.042 -14.802 1.00 40.91 240 SER A C 1
ATOM 1807 O O . SER A 1 240 ? -22.977 8.245 -15.040 1.00 40.91 240 SER A O 1
ATOM 1809 N N . SER A 1 241 ? -23.191 6.079 -15.657 1.00 34.97 241 SER A N 1
ATOM 1810 C CA . SER A 1 241 ? -23.888 6.345 -16.910 1.00 34.97 241 SER A CA 1
ATOM 1811 C C . SER A 1 241 ? -25.407 6.276 -16.752 1.00 34.97 241 SER A C 1
ATOM 1813 O O . SER A 1 241 ? -25.920 5.455 -15.997 1.00 34.97 241 SER A O 1
ATOM 1815 N N . ARG A 1 242 ? -26.143 7.183 -17.404 1.00 34.06 242 ARG A N 1
ATOM 1816 C CA . ARG A 1 242 ? -27.616 7.156 -17.511 1.00 34.06 242 ARG A CA 1
ATOM 1817 C C . ARG A 1 242 ? -28.011 7.434 -18.959 1.00 34.06 242 ARG A C 1
ATOM 1819 O O . ARG A 1 242 ? -27.292 8.142 -19.654 1.00 34.06 242 ARG A O 1
ATOM 1826 N N . ARG A 1 243 ? -29.169 6.924 -19.382 1.00 31.89 243 ARG A N 1
ATOM 1827 C CA . ARG A 1 243 ? -29.808 7.247 -20.669 1.00 31.89 243 ARG A CA 1
ATOM 1828 C C . ARG A 1 243 ? -30.668 8.509 -20.533 1.00 31.89 243 ARG A C 1
ATOM 1830 O O . ARG A 1 243 ? -31.362 8.655 -19.526 1.00 31.89 243 ARG A O 1
ATOM 1837 N N . SER A 1 244 ? -30.682 9.377 -21.543 1.00 31.77 244 SER A N 1
ATOM 1838 C CA . SER A 1 244 ? -31.761 10.348 -21.764 1.00 31.77 244 SER A CA 1
ATOM 1839 C C . SER A 1 244 ? -32.588 9.899 -22.970 1.00 31.77 244 SER A C 1
ATOM 1841 O O . SER A 1 244 ? -32.053 9.532 -24.013 1.00 31.77 244 SER A O 1
ATOM 1843 N N . THR A 1 245 ? -33.909 9.879 -22.820 1.00 30.67 245 THR A N 1
ATOM 1844 C CA . THR A 1 245 ? -34.842 9.807 -23.947 1.00 30.67 245 THR A CA 1
ATOM 1845 C C . THR A 1 245 ? -35.344 11.208 -24.261 1.00 30.67 245 THR A C 1
ATOM 1847 O O . THR A 1 245 ? -35.764 11.915 -23.350 1.00 30.67 245 THR A O 1
ATOM 1850 N N . SER A 1 246 ? -35.318 11.525 -25.558 1.00 28.02 246 SER A N 1
ATOM 1851 C CA . SER A 1 246 ? -36.011 12.597 -26.290 1.00 28.02 246 SER A CA 1
ATOM 1852 C C . SER A 1 246 ? -35.548 14.058 -26.137 1.00 28.02 246 SER A C 1
ATOM 1854 O O . SER A 1 246 ? -35.645 14.660 -25.074 1.00 28.02 246 SER A O 1
ATOM 1856 N N . SER A 1 247 ? -35.111 14.594 -27.287 1.00 30.09 247 SER A N 1
ATOM 1857 C CA . SER A 1 247 ? -35.410 15.910 -27.886 1.00 30.09 247 SER A CA 1
ATOM 1858 C C . SER A 1 247 ? -35.465 17.165 -26.997 1.00 30.09 247 SER A C 1
ATOM 1860 O O . SER A 1 247 ? -36.417 17.381 -26.253 1.00 30.09 247 SER A O 1
ATOM 1862 N N . SER A 1 248 ? -34.514 18.066 -27.274 1.00 25.06 248 SER A N 1
ATOM 1863 C CA . SER A 1 248 ? -34.477 19.505 -26.951 1.00 25.06 248 SER A CA 1
ATOM 1864 C C . SER A 1 248 ? -34.151 19.911 -25.497 1.00 25.06 248 SER A C 1
ATOM 1866 O O . SER A 1 248 ? -34.685 19.356 -24.538 1.00 25.06 248 SER A O 1
ATOM 1868 N N . PRO A 1 249 ? -33.288 20.934 -25.294 1.00 33.56 249 PRO A N 1
ATOM 1869 C CA . PRO A 1 249 ? -32.808 21.326 -23.976 1.00 33.56 249 PRO A CA 1
ATOM 1870 C C . PRO A 1 249 ? -33.786 22.314 -23.330 1.00 33.56 249 PRO A C 1
ATOM 1872 O O . PRO A 1 249 ? -33.722 23.518 -23.573 1.00 33.56 249 PRO A O 1
ATOM 1875 N N . ARG A 1 250 ? -34.693 21.836 -22.473 1.00 24.69 250 ARG A N 1
ATOM 1876 C CA . ARG A 1 250 ? -35.422 22.708 -21.538 1.00 24.69 250 ARG A CA 1
ATOM 1877 C C . ARG A 1 250 ? -35.430 22.122 -20.130 1.00 24.69 250 ARG A C 1
ATOM 1879 O O . ARG A 1 250 ? -36.038 21.098 -19.858 1.00 24.69 250 ARG A O 1
ATOM 1886 N N . PHE A 1 251 ? -34.709 22.823 -19.258 1.00 26.97 251 PHE A N 1
ATOM 1887 C CA . PHE A 1 251 ? -35.088 23.171 -17.889 1.00 26.97 251 PHE A CA 1
ATOM 1888 C C . PHE A 1 251 ? -35.834 22.114 -17.048 1.00 26.97 251 PHE A C 1
ATOM 1890 O O . PHE A 1 251 ? -37.040 21.937 -17.168 1.00 26.97 251 PHE A O 1
ATOM 1897 N N . ARG A 1 252 ? -35.136 21.559 -16.051 1.00 23.75 252 ARG A N 1
ATOM 1898 C CA . ARG A 1 252 ? -35.668 21.395 -14.686 1.00 23.75 252 ARG A CA 1
ATOM 1899 C C . ARG A 1 252 ? -34.505 21.450 -13.697 1.00 23.75 252 ARG A C 1
ATOM 1901 O O . ARG A 1 252 ? -33.847 20.458 -13.395 1.00 23.75 252 ARG A O 1
ATOM 1908 N N . SER A 1 253 ? -34.222 22.662 -13.234 1.00 26.09 253 SER A N 1
ATOM 1909 C CA . SER A 1 253 ? -33.485 22.923 -12.005 1.00 26.09 253 SER A CA 1
ATOM 1910 C C . SER A 1 253 ? -34.354 22.490 -10.825 1.00 26.09 253 SER A C 1
ATOM 1912 O O . SER A 1 253 ? -35.350 23.136 -10.517 1.00 26.09 253 SER A O 1
ATOM 1914 N N . SER A 1 254 ? -33.990 21.402 -10.155 1.00 25.58 254 SER A N 1
ATOM 1915 C CA . SER A 1 254 ? -34.463 21.138 -8.796 1.00 25.58 254 SER A CA 1
ATOM 1916 C C . SER A 1 254 ? -33.253 21.101 -7.872 1.00 25.58 254 SER A C 1
ATOM 1918 O O . SER A 1 254 ? -32.677 20.045 -7.601 1.00 25.58 254 SER A O 1
ATOM 1920 N N . SER A 1 255 ? -32.836 22.289 -7.441 1.00 25.78 255 SER A N 1
ATOM 1921 C CA . SER A 1 255 ? -32.041 22.495 -6.237 1.00 25.78 255 SER A CA 1
ATOM 1922 C C . SER A 1 255 ? -32.871 22.032 -5.040 1.00 25.78 255 SER A C 1
ATOM 1924 O O . SER A 1 255 ? -33.864 22.660 -4.686 1.00 25.78 255 SER A O 1
ATOM 1926 N N . ARG A 1 256 ? -32.498 20.908 -4.427 1.00 27.78 256 ARG A N 1
ATOM 1927 C CA . ARG A 1 256 ? -32.925 20.595 -3.060 1.00 27.78 256 ARG A CA 1
ATOM 1928 C C . ARG A 1 256 ? -31.802 20.999 -2.117 1.00 27.78 256 ARG A C 1
ATOM 1930 O O . ARG A 1 256 ? -30.900 20.209 -1.860 1.00 27.78 256 ARG A O 1
ATOM 1937 N N . SER A 1 257 ? -31.884 22.242 -1.664 1.00 25.27 257 SER A N 1
ATOM 1938 C CA . SER A 1 257 ? -31.251 22.761 -0.454 1.00 25.27 257 SER A CA 1
ATOM 1939 C C . SER A 1 257 ? -31.896 24.114 -0.160 1.00 25.27 257 SER A C 1
ATOM 1941 O O . SER A 1 257 ? -31.622 25.072 -0.872 1.00 25.27 257 SER A O 1
ATOM 1943 N N . ASP A 1 258 ? -32.827 24.160 0.790 1.00 26.16 258 ASP A N 1
ATOM 1944 C CA . ASP A 1 258 ? -32.582 24.953 1.993 1.00 26.16 258 ASP A CA 1
ATOM 1945 C C . ASP A 1 258 ? -33.546 24.583 3.124 1.00 26.16 258 ASP A C 1
ATOM 1947 O O . ASP A 1 258 ? -34.739 24.339 2.950 1.00 26.16 258 ASP A O 1
ATOM 1951 N N . THR A 1 259 ? -32.925 24.449 4.284 1.00 28.62 259 THR A N 1
ATOM 1952 C CA . THR A 1 259 ? -33.456 24.246 5.626 1.00 28.62 259 THR A CA 1
ATOM 1953 C C . THR A 1 259 ? -34.135 25.507 6.167 1.00 28.62 259 THR A C 1
ATOM 1955 O O . THR A 1 259 ? -33.639 26.601 5.931 1.00 28.62 259 THR A O 1
ATOM 1958 N N . GLY A 1 260 ? -35.149 25.332 7.023 1.00 24.98 260 GLY A N 1
ATOM 1959 C CA . GLY A 1 260 ? -35.408 26.244 8.149 1.00 24.98 260 GLY A CA 1
ATOM 1960 C C . GLY A 1 260 ? -36.490 27.317 7.967 1.00 24.98 260 GLY A C 1
ATOM 1961 O O . GLY A 1 260 ? -36.211 28.429 7.552 1.00 24.98 260 GLY A O 1
ATOM 1962 N N . GLU A 1 261 ? -37.713 26.975 8.379 1.00 27.58 261 GLU A N 1
ATOM 1963 C CA . GLU A 1 261 ? -38.461 27.694 9.428 1.00 27.58 261 GLU A CA 1
ATOM 1964 C C . GLU A 1 261 ? -38.517 29.243 9.379 1.00 27.58 261 GLU A C 1
ATOM 1966 O O . GLU A 1 261 ? -37.636 29.918 9.913 1.00 27.58 261 GLU A O 1
ATOM 1971 N N . ARG A 1 262 ? -39.623 29.797 8.845 1.00 27.19 262 ARG A N 1
ATOM 1972 C CA . ARG A 1 262 ? -40.444 30.865 9.470 1.00 27.19 262 ARG A CA 1
ATOM 1973 C C . ARG A 1 262 ? -41.660 31.257 8.613 1.00 27.19 262 ARG A C 1
ATOM 1975 O O . ARG A 1 262 ? -41.561 31.435 7.407 1.00 27.19 262 ARG A O 1
ATOM 1982 N N . ASP A 1 263 ? -42.782 31.420 9.311 1.00 27.22 263 ASP A N 1
ATOM 1983 C CA . ASP A 1 263 ? -43.946 32.257 8.998 1.00 27.22 263 ASP A CA 1
ATOM 1984 C C . ASP A 1 263 ? -44.828 31.925 7.784 1.00 27.22 263 ASP A C 1
ATOM 1986 O O . ASP A 1 263 ? -44.810 32.562 6.733 1.00 27.22 263 ASP A O 1
ATOM 1990 N N . ALA A 1 264 ? -45.773 31.012 8.028 1.00 29.06 264 ALA A N 1
ATOM 1991 C CA . ALA A 1 264 ? -47.056 31.004 7.341 1.00 29.06 264 ALA A CA 1
ATOM 1992 C C . ALA A 1 264 ? -47.920 32.189 7.824 1.00 29.06 264 ALA A C 1
ATOM 1994 O O . ALA A 1 264 ? -48.565 32.125 8.870 1.00 29.06 264 ALA A O 1
ATOM 1995 N N . ARG A 1 265 ? -47.980 33.265 7.033 1.00 28.42 265 ARG A N 1
ATOM 1996 C CA . ARG A 1 265 ? -49.102 34.215 7.049 1.00 28.42 265 ARG A CA 1
ATOM 1997 C C . ARG A 1 265 ? -49.717 34.310 5.657 1.00 28.42 265 ARG A C 1
ATOM 1999 O O . ARG A 1 265 ? -49.125 34.857 4.741 1.00 28.42 265 ARG A O 1
ATOM 2006 N N . SER A 1 266 ? -50.929 33.764 5.565 1.00 26.20 266 SER A N 1
ATOM 2007 C CA . SER A 1 266 ? -52.116 34.382 4.963 1.00 26.20 266 SER A CA 1
ATOM 2008 C C . SER A 1 266 ? -51.926 35.229 3.697 1.00 26.20 266 SER A C 1
ATOM 2010 O O . SER A 1 266 ? -51.513 36.383 3.776 1.00 26.20 266 SER A O 1
ATOM 2012 N N . SER A 1 267 ? -52.343 34.689 2.549 1.00 28.36 267 SER A N 1
ATOM 2013 C CA . SER A 1 267 ? -53.196 35.348 1.532 1.00 28.36 267 SER A CA 1
ATOM 2014 C C . SER A 1 267 ? -53.254 34.441 0.287 1.00 28.36 267 SER A C 1
ATOM 2016 O O . SER A 1 267 ? -52.240 34.121 -0.312 1.00 28.36 267 SER A O 1
ATOM 2018 N N . ALA A 1 268 ? -54.364 33.750 0.026 1.00 27.36 268 ALA A N 1
ATOM 2019 C CA . ALA A 1 268 ? -55.578 34.264 -0.611 1.00 27.36 268 ALA A CA 1
ATOM 2020 C C . ALA A 1 268 ? -55.486 34.304 -2.158 1.00 27.36 268 ALA A C 1
ATOM 2022 O O . ALA A 1 268 ? -54.935 35.229 -2.737 1.00 27.36 268 ALA A O 1
ATOM 2023 N N . THR A 1 269 ? -56.190 33.339 -2.774 1.00 26.62 269 THR A N 1
ATOM 2024 C CA . THR A 1 269 ? -57.280 33.598 -3.745 1.00 26.62 269 THR A CA 1
ATOM 2025 C C . THR A 1 269 ? -56.990 33.564 -5.261 1.00 26.62 269 THR A C 1
ATOM 2027 O O . THR A 1 269 ? -56.371 34.471 -5.795 1.00 26.62 269 THR A O 1
ATOM 2030 N N . ARG A 1 270 ? -57.679 32.599 -5.921 1.00 26.50 270 ARG A N 1
ATOM 2031 C CA . ARG A 1 270 ? -58.222 32.549 -7.316 1.00 26.50 270 ARG A CA 1
ATOM 2032 C C . ARG A 1 270 ? -57.199 32.560 -8.469 1.00 26.50 270 ARG A C 1
ATOM 2034 O O . ARG A 1 270 ? -56.190 33.229 -8.391 1.00 26.50 270 ARG A O 1
ATOM 2041 N N . ALA A 1 271 ? -57.365 31.865 -9.595 1.00 29.30 271 ALA A N 1
ATOM 2042 C CA . ALA A 1 271 ? -58.470 31.182 -10.286 1.00 29.30 271 ALA A CA 1
ATOM 2043 C C . ALA A 1 271 ? -57.861 29.949 -11.019 1.00 29.30 271 ALA A C 1
ATOM 2045 O O . ALA A 1 271 ? -56.660 29.940 -11.259 1.00 29.30 271 ALA A O 1
ATOM 2046 N N . GLY A 1 272 ? -58.523 28.835 -11.343 1.00 24.66 272 GLY A N 1
ATOM 2047 C CA . GLY A 1 272 ? -59.887 28.641 -11.828 1.00 24.66 272 GLY A CA 1
ATOM 2048 C C . GLY A 1 272 ? -59.870 28.490 -13.355 1.00 24.66 272 GLY A C 1
ATOM 2049 O O . GLY A 1 272 ? -59.820 29.523 -14.004 1.00 24.66 272 GLY A O 1
ATOM 2050 N N . THR A 1 273 ? -59.870 27.242 -13.864 1.00 29.41 273 THR A N 1
ATOM 2051 C CA . THR A 1 273 ? -60.603 26.720 -15.056 1.00 29.41 273 THR A CA 1
ATOM 2052 C C . THR A 1 273 ? -60.140 25.286 -15.406 1.00 29.41 273 THR A C 1
ATOM 2054 O O . THR A 1 273 ? -59.005 25.107 -15.846 1.00 29.41 273 THR A O 1
ATOM 2057 N N . ASP A 1 274 ? -60.967 24.266 -15.107 1.00 25.72 274 ASP A N 1
ATOM 2058 C CA . ASP A 1 274 ? -61.801 23.480 -16.058 1.00 25.72 274 ASP A CA 1
ATOM 2059 C C . ASP A 1 274 ? -61.280 23.341 -17.506 1.00 25.72 274 ASP A C 1
ATOM 2061 O O . ASP A 1 274 ? -60.815 24.323 -18.067 1.00 25.72 274 ASP A O 1
ATOM 2065 N N . LEU A 1 275 ? -61.345 22.252 -18.284 1.00 28.52 275 LEU A N 1
ATOM 2066 C CA . LEU A 1 275 ? -61.985 20.920 -18.400 1.00 28.52 275 LEU A CA 1
ATOM 2067 C C . LEU A 1 275 ? -61.126 20.202 -19.497 1.00 28.52 275 LEU A C 1
ATOM 2069 O O . LEU A 1 275 ? -60.389 20.869 -20.215 1.00 28.52 275 LEU A O 1
ATOM 2073 N N . GLY A 1 276 ? -61.106 18.900 -19.773 1.00 26.91 276 GLY A N 1
ATOM 2074 C CA . GLY A 1 276 ? -62.056 17.828 -19.561 1.00 26.91 276 GLY A CA 1
ATOM 2075 C C . GLY A 1 276 ? -61.552 16.531 -20.222 1.00 26.91 276 GLY A C 1
ATOM 2076 O O . GLY A 1 276 ? -60.527 16.482 -20.899 1.00 26.91 276 GLY A O 1
ATOM 2077 N N . SER A 1 277 ? -62.312 15.483 -19.934 1.00 28.59 277 SER A N 1
ATOM 2078 C CA . SER A 1 277 ? -62.186 14.078 -20.315 1.00 28.59 277 SER A CA 1
ATOM 2079 C C . SER A 1 277 ? -62.288 13.807 -21.822 1.00 28.59 277 SER A C 1
ATOM 2081 O O . SER A 1 277 ? -63.119 14.418 -22.486 1.00 28.59 277 SER A O 1
ATOM 2083 N N . SER A 1 278 ? -61.569 12.787 -22.305 1.00 29.47 278 SER A N 1
ATOM 2084 C CA . SER A 1 278 ? -62.162 11.736 -23.150 1.00 29.47 278 SER A CA 1
ATOM 2085 C C . SER A 1 278 ? -61.206 10.546 -23.300 1.00 29.47 278 SER A C 1
ATOM 2087 O O . SER A 1 278 ? -60.171 10.636 -23.958 1.00 29.47 278 SER A O 1
ATOM 2089 N N . ALA A 1 279 ? -61.582 9.430 -22.678 1.00 31.33 279 ALA A N 1
ATOM 2090 C CA . ALA A 1 279 ? -61.195 8.080 -23.074 1.00 31.33 279 ALA A CA 1
ATOM 2091 C C . ALA A 1 279 ? -61.869 7.712 -24.406 1.00 31.33 279 ALA A C 1
ATOM 2093 O O . ALA A 1 279 ? -62.948 8.235 -24.649 1.00 31.33 279 ALA A O 1
ATOM 2094 N N . VAL A 1 280 ? -61.298 6.782 -25.181 1.00 36.22 280 VAL A N 1
ATOM 2095 C CA . VAL A 1 280 ? -61.985 5.605 -25.760 1.00 36.22 280 VAL A CA 1
ATOM 2096 C C . VAL A 1 280 ? -60.912 4.589 -26.200 1.00 36.22 280 VAL A C 1
ATOM 2098 O O . VAL A 1 280 ? -59.972 4.963 -26.893 1.00 36.22 280 VAL A O 1
ATOM 2101 N N . SER A 1 281 ? -61.116 3.357 -25.714 1.00 36.09 281 SER A N 1
ATOM 2102 C CA . SER A 1 281 ? -60.744 2.003 -26.182 1.00 36.09 281 SER A CA 1
ATOM 2103 C C . SER A 1 281 ? -59.420 1.725 -26.890 1.00 36.09 281 SER A C 1
ATOM 2105 O O . SER A 1 281 ? -59.200 2.225 -28.010 1.00 36.09 281 SER A O 1
#

Nearest PDB structures (foldseek):
  3b0x-assembly1_A  TM=4.399E-01  e=6.463E-14  Thermus thermophilus HB8
  3auo-assembly2_B  TM=4.647E-01  e=3.356E-13  Thermus thermophilus HB8
  3b0y-assembly1_A  TM=4.377E-01  e=2.080E-13  Thermus thermophilus HB8
  3au6-assembly1_A  TM=5.195E-01  e=2.620E-11  Thermus thermophilus HB8
  2w9m-assembly2_B  TM=3.955E-01  e=2.485E-08  Deinococcus radiodurans

Foldseek 3Di:
DALLLLLVQLLLVLVLCVQVVHDPVSSVLSNVLSVQSNPDPDGLLVCLVVVNNVVGPSDDPVNSVQSNCCSPVVHRVVSVVSCQQQVVQQSVLCVLLVHGSVRSSQQCVQLVHRHNVSVVVCLVVVVSVSRPPCDPVSSVSSNVSVVCPPPDDQFQADALVVLCVLLVVLQVQLVWDWDAVNVVNNRGGQATETEHADPACPVSVVSSCPDQQFDDFPDDDRFKTWTFGPVCPPTTRTYMYGYDDDDDDDDDDDDPDDDDDDDDDDDDDDDDDDDDDDDDD

Secondary structure (DSSP, 8-state):
--HHHHHHHHHHHHHHHHHTT--HHHHHHHHHHHHHHHT-SS-HHHHHHTT-GGGSTT--HHHHHHHHHHHHHSS-HHHHHHHHHH-HHHHHHHHHTT--HHHHHHHHHHHT--SHHHHHHHHHTTGGGGSTT--HHHHHHHHHHHHTTTS-PPP-PEEHHHHHHHHHHHHHHHTEEEEETTTTT-SEE-EEEEEE--SSHHHHHHHHHT-TTEEEE---BTTB-EEEEGGGTTS-PEEEEE---SS----------------------------------

pLDDT: mean 72.74, std 22.62, range [23.75, 94.75]

Mean predicted aligned error: 18.35 Å

Sequence (281 aa):
MENAEIADRLDAFASLLELGDANPYTVRAYRRAAETVRGAVLPVAKLVRAGRVRELRGIGPGIEARLRELVETGAIAELAELERELAPDLVGLGRYLGLGAKRSLQLARALGVRTADELREAAASGRLRTAPGIGPRTEARLLEALAREGEPRPPRGLLLHRAGELVGGVAAALDGEVAGDVRRWRDSCERLAVVCAAPDPQPALDRFAGLPQIVALVEQDARRRPAKSRRCCSRNPALSSRRSTSSSPRFRSSSRSDTGERDARSSATRAGTDLGSSAVS

=== Feature glossary ===
Legend for the data blocks above and below:

— What the protein is —

The amino-acid sequence is the protein's primary structure: the linear order of residues from the N-terminus to the C-terminus, written in one-letter code. Everything else here — the 3D coordinates, the secondary structure, the domain annotations — is ultimately a consequence of this string.

Functional annotations link the protein to curated databases. InterPro entries identify conserved domains and families by matching the sequence against member-database signatures (Pfam, PROSITE, CDD, …). Gene Ontology (GO) terms describe molecular function, biological process, and cellular component in a controlled vocabulary. CATH places the structure in a hierarchical fold classification (Class/Architecture/Topology/Homologous-superfamily). The organism is the source species.

— Where its atoms are —

Atomic coordinates in PDBx/mmCIF format — the same representation the Protein Data Bank distributes. Each line of the _atom_site loop places one backbone atom in Cartesian space (units: ångströms, origin: arbitrary).

The six renders are orthographic views along the three Cartesian axes in both directions. Representation (cartoon, sticks, or surface) and color scheme (sequence-rainbow or by-chain) vary across proteins so the training set covers all the common visualization conventions.

— Local backbone conformation —

Eight-state secondary structure (DSSP): H is the canonical α-helix, G the tighter 3₁₀-helix, I the wider π-helix; E/B are β-structure, T and S are turns and bends, and '-' is everything else. DSSP derives these from the pattern of main-chain N–H···O=C hydrogen bonds, not from the sequence.

Three-state secondary structure (P-SEA) collapses the eight DSSP classes into helix (a), strand (b), and coil (c). P-SEA assigns these from Cα geometry alone — distances and angles — without requiring backbone oxygens, so it works on any Cα trace.

φ (phi) and ψ (psi) are the two rotatable backbone dihedrals per residue: φ is the C(i-1)–N–Cα–C torsion, ψ is the N–Cα–C–N(i+1) torsion, both in degrees on (−180°, 180°]. α-helical residues cluster near (−60°, −45°); β-strand residues near (−120°, +130°). A Ramachandran plot is simply a scatter of (φ, ψ) for every residue.

— Global shape and packing —

The geometric summary reports three shape descriptors. Rg (radius of gyration) measures how spread out the Cα atoms are about their centre of mass; compact globular proteins have small Rg, elongated or unfolded ones large. Cα contacts (<8 Å, |i−j|>4) count long-range residue pairs in spatial proximity — high for tightly packed folds, near zero for rods or random coil. The bounding-box extents give the protein's footprint along x, y, z in Å.

SASA measures how much of the protein is reachable by solvent. It is computed by rolling a water-sized probe over the atomic surface and summing the exposed area (Å²). Per-residue SASA distinguishes core (buried, low SASA) from surface (exposed, high SASA) residues; total SASA is a whole-molecule size measure.

Plot images: a contact map (which residues are close in 3D, as an N×N binary image), a Ramachandran scatter (backbone torsion angles, revealing secondary-structure composition at a glance), and — for AlphaFold structures — a PAE heatmap (pairwise prediction confidence).

— Structural neighborhood —

A 3Di character summarizes, for each residue, the relative orientation of the Cα frame of its nearest spatial neighbor. Because it encodes fold topology rather than chemistry, 3Di alignments detect remote structural similarity that sequence alignment misses.

The Foldseek neighbor list gives the closest experimentally determined structures in the PDB, ranked by structural alignment. TM-score near 1 means near-identical fold; near 0.3 means only rough topology match. This is how one finds what a novel AlphaFold prediction most resembles in the solved-structure universe.

— Confidence and disorder —

For AlphaFold models, the B-factor field carries pLDDT — the model's own estimate of local accuracy on a 0–100 scale. Regions with pLDDT<50 should be treated as essentially unmodeled; they often correspond to intrinsically disordered segments.

Crystallographic B-factors measure how much each atom's electron density is smeared out, in Å². They rise in mobile loops and surface residues and fall in the buried interior. In AlphaFold models this column is repurposed to hold pLDDT instead.

Predicted Aligned Error (PAE) is an AlphaFold confidence matrix: entry (i, j) is the expected error in the position of residue j, in ångströms, when the prediction is superimposed on the true structure at residue i. Low PAE within a block of residues means that block is internally rigid and well-predicted; high PAE between two blocks means their relative placement is uncertain even if each block individually is confident.